Protein AF-0000000080759944 (afdb_homodimer)

InterPro domains:
  IPR021851 Protein of unknown function DUF3455 [PF11937] (35-87)
  IPR021851 Protein of unknown function DUF3455 [PF11937] (88-176)

pLDDT: mean 82.94, std 20.01, range [34.22, 98.88]

Solvent-accessible surface area (backbone atoms only — not comparable to full-atom values): 19580 Å² total; per-residue (Å²): 134,84,78,78,77,78,73,79,78,76,78,78,76,78,73,79,77,74,73,74,73,71,73,70,75,72,80,72,53,78,70,58,60,74,67,86,66,50,44,80,71,46,65,27,45,29,48,33,40,29,31,30,33,18,41,59,39,78,54,45,91,95,47,66,31,53,41,38,74,37,81,54,36,38,39,33,41,31,46,48,100,86,49,44,34,37,39,38,31,50,63,44,34,39,42,35,77,79,66,16,32,30,36,46,43,79,38,31,38,33,56,84,56,82,70,29,38,56,26,35,26,25,41,44,40,72,65,60,68,92,53,50,87,49,49,72,38,46,35,37,34,42,45,55,74,41,36,33,22,77,75,86,66,80,43,38,90,89,36,54,72,39,73,48,79,20,54,28,34,29,36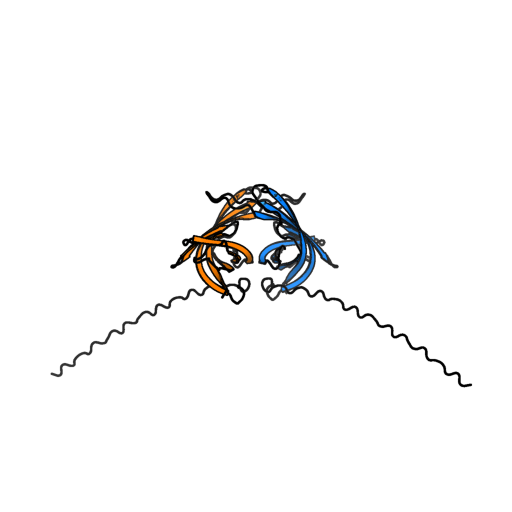,39,39,33,22,21,66,114,136,84,79,76,78,78,74,78,78,77,78,78,76,77,74,79,77,74,75,72,73,70,73,71,73,71,79,72,54,77,71,59,59,74,68,86,65,51,42,80,71,45,68,26,46,29,47,32,39,30,32,30,32,19,41,58,38,77,52,46,92,94,47,65,32,52,38,38,74,37,81,52,35,36,38,34,42,31,46,47,100,85,49,45,34,37,38,37,31,50,61,43,34,39,42,35,76,79,66,15,32,30,36,44,43,78,39,29,38,33,56,84,55,83,70,31,37,57,26,36,26,26,40,44,41,74,64,58,67,92,54,50,88,50,47,69,37,46,34,37,35,42,44,55,74,41,38,33,23,77,76,86,66,81,43,38,91,89,35,55,75,39,72,48,77,21,54,30,34,31,36,39,38,33,23,22,66,114

Nearest PDB structures (foldseek):
  3g7g-assembly2_H  TM=4.311E-01  e=1.857E-02  Clostridium acetobutylicum ATCC 824
  3g7g-assembly2_C  TM=4.170E-01  e=2.818E-02  Clostridium acetobutylicum ATCC 824
  3g7g-assembly1_B  TM=3.824E-01  e=3.472E-02  Clostridium acetobutylicum ATCC 824
  3g7g-assembly2_F  TM=3.959E-01  e=1.152E-01  Clostridium acetobutylicum ATCC 824
  3g7g-assembly1_A  TM=4.178E-01  e=1.660E-01  Clostridium acetobutylicum ATCC 824

Foldseek 3Di:
DPPPPPDPDPPPPPDPPPPPPPPPPPDDPPQQDDDPQKDFLDKFKKKKKWKWAFAFDPQDVPRGGFTDIDTDKMKMWTDDPPWIWIFIDVVTKIATPVGFIWTWDWDDWDDPDPQAGTKTKIAIDGPDDPDDSQPQWGIKIKAWDDKRGDDPDDRGPVRHGPMDMMMTMTMMTTMHGD/DPPPPPDPDPPPPPDPPPPPPPPPPPDDPPQQDDDPQKDFLDKFKKKKKWKWAFAWDPQDVPRGGFTDIDTDKMKMWTDDPPWIWIFIDDVTKIATPVGFIWTWAWDDWDDPDPQAGTKTKIAIDGPDDPDDSQPQWGIKIKAWDDKRGDDPDDRGPVRHGPMDMMMTMTMMTTMHGD

Radius of gyration: 28.8 Å; Cα contacts (8 Å, |Δi|>4): 833; chains: 2; bounding box: 92×108×96 Å

Secondary structure (DSSP, 8-state):
-----------------------------GGGPPPTTEEEEEEEEEEEEEEEEEE----BTTB-PPPEEEEEEEEEEEE-SS-EEEEEETTEEEEETTS-EEEEEEEEEE--STTBPPEEEEEEEE---S-STTTT--EEEEEEEEEBPPPSS---TTTTT-EEEEEEEEEEEEEEE-/-----------------------------GGGPPPTTEEEEEEEEEEEEEEEEEE----BTTB-PPPEEEEEEEEEEEE-SS-EEEEEETTEEEEETTS-EEEEEEEEEE--STTBPPEEEEEEEE---S-STTTT--EEEEEEEEEBPPPSS---TTTTT-EEEEEEEEEEEEEEE-

Organism: Bordetella avium (strain 197N) (NCBI:txid360910)

Structure (mmCIF, N/CA/C/O backbone):
data_AF-0000000080759944-model_v1
#
loop_
_entity.id
_entity.type
_entity.pdbx_description
1 polymer 'Exported protein'
#
loop_
_atom_site.group_PDB
_atom_site.id
_atom_site.type_symbol
_atom_site.label_atom_id
_atom_site.label_alt_id
_atom_site.label_comp_id
_atom_site.label_asym_id
_atom_site.label_entity_id
_atom_site.label_seq_id
_atom_site.pdbx_PDB_ins_code
_atom_site.Cartn_x
_atom_site.Cartn_y
_atom_site.Cartn_z
_atom_site.occupancy
_atom_site.B_iso_or_equiv
_atom_site.auth_seq_id
_atom_site.auth_comp_id
_atom_site.auth_asym_id
_atom_site.auth_atom_id
_atom_site.pdbx_PDB_model_num
ATOM 1 N N . MET A 1 1 ? -42.75 34.094 72.125 1 34.56 1 MET A N 1
ATOM 2 C CA . MET A 1 1 ? -43.062 34.031 70.688 1 34.56 1 MET A CA 1
ATOM 3 C C . MET A 1 1 ? -41.812 33.75 69.875 1 34.56 1 MET A C 1
ATOM 5 O O . MET A 1 1 ? -41 34.625 69.688 1 34.56 1 MET A O 1
ATOM 9 N N . LYS A 1 2 ? -41.219 32.5 70.125 1 40.12 2 LYS A N 1
ATOM 10 C CA . LYS A 1 2 ? -39.938 31.953 69.688 1 40.12 2 LYS A CA 1
ATOM 11 C C . LYS A 1 2 ? -39.938 31.781 68.188 1 40.12 2 LYS A C 1
ATOM 13 O O . LYS A 1 2 ? -40.781 31.078 67.625 1 40.12 2 LYS A O 1
ATOM 18 N N . GLN A 1 3 ? -39.656 32.906 67.375 1 37.59 3 GLN A N 1
ATOM 19 C CA . GLN A 1 3 ? -39.625 32.906 65.938 1 37.59 3 GLN A CA 1
ATOM 20 C C . GLN A 1 3 ? -38.594 31.906 65.438 1 37.59 3 GLN A C 1
ATOM 22 O O . GLN A 1 3 ? -37.438 31.891 65.875 1 37.59 3 GLN A O 1
ATOM 27 N N . TYR A 1 4 ? -39.062 30.672 65.125 1 42.5 4 TYR A N 1
ATOM 28 C CA . TYR A 1 4 ? -38.312 29.578 64.5 1 42.5 4 TYR A CA 1
ATOM 29 C C . TYR A 1 4 ? -37.75 30.016 63.156 1 42.5 4 TYR A C 1
ATOM 31 O O . TYR A 1 4 ? -38.469 30.453 62.25 1 42.5 4 TYR A O 1
ATOM 39 N N . SER A 1 5 ? -36.531 30.609 63.125 1 44.41 5 SER A N 1
ATOM 40 C CA . SER A 1 5 ? -35.781 31.031 61.938 1 44.41 5 SER A CA 1
ATOM 41 C C . SER A 1 5 ? -35.625 29.891 60.969 1 44.41 5 SER A C 1
ATOM 43 O O . SER A 1 5 ? -35.188 28.797 61.344 1 44.41 5 SER A O 1
ATOM 45 N N . ARG A 1 6 ? -36.531 29.781 59.938 1 43.75 6 ARG A N 1
ATOM 46 C CA . ARG A 1 6 ? -36.438 28.828 58.844 1 43.75 6 ARG A CA 1
ATOM 47 C C . ARG A 1 6 ? -35.094 28.922 58.125 1 43.75 6 ARG A C 1
ATOM 49 O O . ARG A 1 6 ? -34.719 30 57.688 1 43.75 6 ARG A O 1
ATOM 56 N N . ARG A 1 7 ? -34.188 28.062 58.469 1 47.47 7 ARG A N 1
ATOM 57 C CA . ARG A 1 7 ? -32.906 27.938 57.781 1 47.47 7 ARG A CA 1
ATOM 58 C C . ARG A 1 7 ? -33.094 27.656 56.312 1 47.47 7 ARG A C 1
ATOM 60 O O . ARG A 1 7 ? -33.844 26.75 55.938 1 47.47 7 ARG A O 1
ATOM 67 N N . PRO A 1 8 ? -32.812 28.688 55.375 1 47.16 8 PRO A N 1
ATOM 68 C CA . PRO A 1 8 ? -32.969 28.438 53.938 1 47.16 8 PRO A CA 1
ATOM 69 C C . PRO A 1 8 ? -32.188 27.219 53.469 1 47.16 8 PRO A C 1
ATOM 71 O O . PRO A 1 8 ? -31.156 26.859 54.062 1 47.16 8 PRO A O 1
ATOM 74 N N . LEU A 1 9 ? -32.906 26.203 53.031 1 45.66 9 LEU A N 1
ATOM 75 C CA . LEU A 1 9 ? -32.375 25 52.406 1 45.66 9 LEU A CA 1
ATOM 76 C C . LEU A 1 9 ? -31.469 25.375 51.219 1 45.66 9 LEU A C 1
ATOM 78 O O . LEU A 1 9 ? -31.844 26.156 50.375 1 45.66 9 LEU A O 1
ATOM 82 N N . GLY A 1 10 ? -30.141 25.391 51.5 1 43 10 GLY A N 1
ATOM 83 C CA . GLY A 1 10 ? -29.094 25.578 50.5 1 43 10 GLY A CA 1
ATOM 84 C C . GLY A 1 10 ? -29.25 24.688 49.281 1 43 10 GLY A C 1
ATOM 85 O O . GLY A 1 10 ? -29.547 23.5 49.406 1 43 10 GLY A O 1
ATOM 86 N N . HIS A 1 11 ? -29.75 25.297 48.156 1 48.78 11 HIS A N 1
ATOM 87 C CA . HIS A 1 11 ? -29.812 24.641 46.844 1 48.78 11 HIS A CA 1
ATOM 88 C C . HIS A 1 11 ? -28.469 24.047 46.469 1 48.78 11 HIS A C 1
ATOM 90 O O . HIS A 1 11 ? -27.438 24.734 46.5 1 48.78 11 HIS A O 1
ATOM 96 N N . LEU A 1 12 ? -28.375 22.766 46.75 1 46.28 12 LEU A N 1
ATOM 97 C CA . LEU A 1 12 ? -27.234 22 46.219 1 46.28 12 LEU A CA 1
ATOM 98 C C . LEU A 1 12 ? -27.109 22.125 44.719 1 46.28 12 LEU A C 1
ATOM 100 O O . LEU A 1 12 ? -28.031 21.75 43.969 1 46.28 12 LEU A O 1
ATOM 104 N N . LEU A 1 13 ? -26.375 23.188 44.312 1 47.34 13 LEU A N 1
ATOM 105 C CA . LEU A 1 13 ? -26.031 23.281 42.906 1 47.34 13 LEU A CA 1
ATOM 106 C C . LEU A 1 13 ? -25.312 22.016 42.438 1 47.34 13 LEU A C 1
ATOM 108 O O . LEU A 1 13 ? -24.266 21.672 42.969 1 47.34 13 LEU A O 1
ATOM 112 N N . ALA A 1 14 ? -26.047 21.062 41.812 1 48.97 14 ALA A N 1
ATOM 113 C CA . ALA A 1 14 ? -25.469 19.906 41.156 1 48.97 14 ALA A CA 1
ATOM 114 C C . ALA A 1 14 ? -24.531 20.344 40.031 1 48.97 14 ALA A C 1
ATOM 116 O O . ALA A 1 14 ? -24.938 21.031 39.094 1 48.97 14 ALA A O 1
ATOM 117 N N . LEU A 1 15 ? -23.25 20.5 40.344 1 48.16 15 LEU A N 1
ATOM 118 C CA . LEU A 1 15 ? -22.25 20.734 39.312 1 48.16 15 LEU A CA 1
ATOM 119 C C . LEU A 1 15 ? -22.297 19.609 38.281 1 48.16 15 LEU A C 1
ATOM 121 O O . LEU A 1 15 ? -22.188 18.438 38.625 1 48.16 15 LEU A O 1
ATOM 125 N N . PRO A 1 16 ? -22.844 19.906 37.062 1 48.91 16 PRO A N 1
ATOM 126 C CA . PRO A 1 16 ? -22.734 18.859 36.031 1 48.91 16 PRO A CA 1
ATOM 127 C C . PRO A 1 16 ? -21.297 18.438 35.781 1 48.91 16 PRO A C 1
ATOM 129 O O . PRO A 1 16 ? -20.438 19.281 35.531 1 48.91 16 PRO A O 1
ATOM 132 N N . LEU A 1 17 ? -20.844 17.312 36.344 1 45.31 17 LEU A N 1
ATOM 133 C CA . LEU A 1 17 ? -19.594 16.719 35.906 1 45.31 17 LEU A CA 1
ATOM 134 C C . LEU A 1 17 ? -19.594 16.516 34.375 1 45.31 17 LEU A C 1
ATOM 136 O O . LEU A 1 17 ? -20.375 15.711 33.875 1 45.31 17 LEU A O 1
ATOM 140 N N . ILE A 1 18 ? -19.266 17.484 33.625 1 38.06 18 ILE A N 1
ATOM 141 C CA . ILE A 1 18 ? -18.984 17.219 32.219 1 38.06 18 ILE A CA 1
ATOM 142 C C . ILE A 1 18 ? -17.891 16.172 32.094 1 38.06 18 ILE A C 1
ATOM 144 O O . ILE A 1 18 ? -16.734 16.406 32.5 1 38.06 18 ILE A O 1
ATOM 148 N N . ALA A 1 19 ? -18.234 14.945 32.062 1 37.44 19 ALA A N 1
ATOM 149 C CA . ALA A 1 19 ? -17.281 13.922 31.609 1 37.44 19 ALA A CA 1
ATOM 150 C C . ALA A 1 19 ? -16.625 14.32 30.297 1 37.44 19 ALA A C 1
ATOM 152 O O . ALA A 1 19 ? -17.297 14.508 29.281 1 37.44 19 ALA A O 1
ATOM 153 N N . ALA A 1 20 ? -15.445 14.93 30.344 1 35.56 20 ALA A N 1
ATOM 154 C CA . ALA A 1 20 ? -14.625 15.062 29.156 1 35.56 2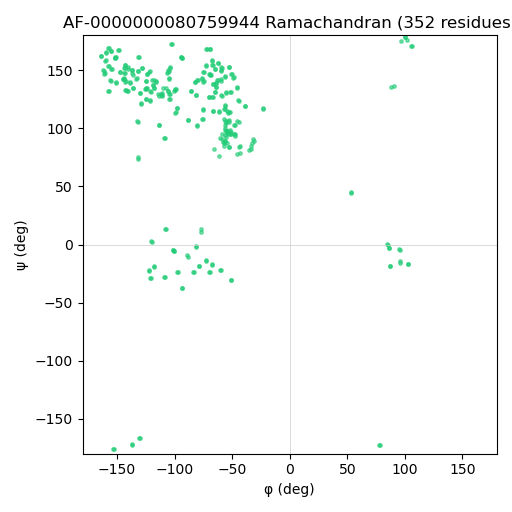0 ALA A CA 1
ATOM 155 C C . ALA A 1 20 ? -14.508 13.734 28.406 1 35.56 20 ALA A C 1
ATOM 157 O O . ALA A 1 20 ? -14.102 12.727 28.984 1 35.56 20 ALA A O 1
ATOM 158 N N . ALA A 1 21 ? -15.281 13.5 27.469 1 35.53 21 ALA A N 1
ATOM 159 C CA . ALA A 1 21 ? -15.062 12.391 26.547 1 35.53 21 ALA A CA 1
ATOM 160 C C . ALA A 1 21 ? -13.602 12.336 26.094 1 35.53 21 ALA A C 1
ATOM 162 O O . ALA A 1 21 ? -13.133 13.234 25.391 1 35.53 21 ALA A O 1
ATOM 163 N N . PHE A 1 22 ? -12.711 11.844 26.906 1 34.22 22 PHE A N 1
ATOM 164 C CA . PHE A 1 22 ? -11.438 11.477 26.297 1 34.22 22 PHE A CA 1
ATOM 165 C C . PHE A 1 22 ? -11.656 10.742 24.969 1 34.22 22 PHE A C 1
ATOM 167 O O . PHE A 1 22 ? -12.391 9.75 24.922 1 34.22 22 PHE A O 1
ATOM 174 N N . SER A 1 23 ? -11.82 11.438 23.891 1 36.84 23 SER A N 1
ATOM 175 C CA . SER A 1 23 ? -11.727 10.734 22.609 1 36.84 23 SER A CA 1
ATOM 176 C C . SER A 1 23 ? -10.688 9.625 22.656 1 36.84 23 SER A C 1
ATOM 178 O O . SER A 1 23 ? -9.508 9.875 22.922 1 36.84 23 SER A O 1
ATOM 180 N N . ALA A 1 24 ? -10.977 8.531 23.141 1 36.28 24 ALA A N 1
ATOM 181 C CA . ALA A 1 24 ? -10.133 7.348 23.047 1 36.28 24 ALA A CA 1
ATOM 182 C C . ALA A 1 24 ? -9.344 7.344 21.734 1 36.28 24 ALA A C 1
ATOM 184 O O . ALA A 1 24 ? -9.922 7.445 20.656 1 36.28 24 ALA A O 1
ATOM 185 N N . SER A 1 25 ? -8.133 7.887 21.641 1 44.09 25 SER A N 1
ATOM 186 C CA . SER A 1 25 ? -7.262 7.699 20.484 1 44.09 25 SER A CA 1
ATOM 187 C C . SER A 1 25 ? -7.434 6.309 19.875 1 44.09 25 SER A C 1
ATOM 189 O O . SER A 1 25 ? -7.383 5.305 20.594 1 44.09 25 SER A O 1
ATOM 191 N N . ALA A 1 26 ? -8.297 6.035 19.078 1 48.16 26 ALA A N 1
ATOM 192 C CA . ALA A 1 26 ? -8.5 4.754 18.391 1 48.16 26 ALA A CA 1
ATOM 193 C C . ALA A 1 26 ? -7.207 3.951 18.344 1 48.16 26 ALA A C 1
ATOM 195 O O . ALA A 1 26 ? -6.137 4.504 18.078 1 48.16 26 ALA A O 1
ATOM 196 N N . ALA A 1 27 ? -7.176 2.867 18.922 1 59.16 27 ALA A N 1
ATOM 197 C CA . ALA A 1 27 ? -6.074 1.918 19.031 1 59.16 27 ALA A CA 1
ATOM 198 C C . ALA A 1 27 ? -5.398 1.702 17.688 1 59.16 27 ALA A C 1
ATOM 200 O O . ALA A 1 27 ? -6.059 1.361 16.703 1 59.16 27 ALA A O 1
ATOM 201 N N . VAL A 1 28 ? -4.215 2.281 17.562 1 70.62 28 VAL A N 1
ATOM 202 C CA . VAL A 1 28 ? -3.383 2.07 16.375 1 70.62 28 VAL A CA 1
ATOM 203 C C . VAL A 1 28 ? -3.141 0.576 16.172 1 70.62 28 VAL A C 1
ATOM 205 O O . VAL A 1 28 ? -2.668 -0.111 17.094 1 70.62 28 VAL A O 1
ATOM 208 N N . PRO A 1 29 ? -3.604 0.067 15.117 1 70.19 29 PRO A N 1
ATOM 209 C CA . PRO A 1 29 ? -3.309 -1.345 14.859 1 70.19 29 PRO A CA 1
ATOM 210 C C . PRO A 1 29 ? -1.826 -1.676 15.031 1 70.19 29 PRO A C 1
ATOM 212 O O . PRO A 1 29 ? -0.967 -0.831 14.758 1 70.19 29 PRO A O 1
ATOM 215 N N . GLU A 1 30 ? -1.601 -2.826 15.516 1 74.88 30 GLU A N 1
ATOM 216 C CA . GLU A 1 30 ? -0.244 -3.271 15.812 1 74.88 30 GLU A CA 1
ATOM 217 C C . GLU A 1 30 ? 0.681 -3.084 14.617 1 74.88 30 GLU A C 1
ATOM 219 O O . GLU A 1 30 ? 1.844 -2.709 14.773 1 74.88 30 GLU A O 1
ATOM 224 N N . ILE A 1 31 ? 0.099 -3.18 13.461 1 71.69 31 ILE A N 1
ATOM 225 C CA . ILE A 1 31 ? 0.872 -3.148 12.227 1 71.69 31 ILE A CA 1
ATOM 226 C C . ILE A 1 31 ? 1.371 -1.729 11.969 1 71.69 31 ILE A C 1
ATOM 228 O O . ILE A 1 31 ? 2.326 -1.529 11.211 1 71.69 31 ILE A O 1
ATOM 232 N N . MET A 1 32 ? 0.866 -0.843 12.633 1 79.94 32 MET A N 1
ATOM 233 C CA . MET A 1 32 ? 1.21 0.56 12.43 1 79.94 32 MET A CA 1
ATOM 234 C C . MET A 1 32 ? 2.055 1.089 13.586 1 79.94 32 MET A C 1
ATOM 236 O O . MET A 1 32 ? 2.314 2.291 13.672 1 79.94 32 MET A O 1
ATOM 240 N N . HIS A 1 33 ? 2.51 0.21 14.336 1 85.62 33 HIS A N 1
ATOM 241 C CA . HIS A 1 33 ? 3.254 0.688 15.5 1 85.62 33 HIS A CA 1
ATOM 242 C C . HIS A 1 33 ? 4.637 1.191 15.102 1 85.62 33 HIS A C 1
ATOM 244 O O . HIS A 1 33 ? 5.297 0.596 14.242 1 85.62 33 HIS A O 1
ATOM 250 N N . VAL A 1 34 ? 5.004 2.207 15.688 1 91.62 34 VAL A N 1
ATOM 251 C CA . VAL A 1 34 ? 6.34 2.783 15.57 1 91.62 34 VAL A CA 1
ATOM 252 C C . VAL A 1 34 ? 7.305 2.049 16.5 1 91.62 34 VAL A C 1
ATOM 254 O O . VAL A 1 34 ? 6.938 1.674 17.609 1 91.62 34 VAL A O 1
ATOM 257 N N . PRO A 1 35 ? 8.547 1.77 16.078 1 89.88 35 PRO A N 1
ATOM 258 C CA . PRO A 1 35 ? 9.516 1.089 16.938 1 89.88 35 PRO A CA 1
ATOM 259 C C . PRO A 1 35 ? 9.68 1.77 18.297 1 89.88 35 PRO A C 1
ATOM 261 O O . PRO A 1 35 ? 9.547 2.992 18.406 1 89.88 35 PRO A O 1
ATOM 264 N N . ALA A 1 36 ? 10.039 0.944 19.219 1 92.12 36 ALA A N 1
ATOM 265 C CA . ALA A 1 36 ? 10.305 1.464 20.562 1 92.12 36 ALA A CA 1
ATOM 266 C C . ALA A 1 36 ? 11.422 2.506 20.531 1 92.12 36 ALA A C 1
ATOM 268 O O . ALA A 1 36 ? 12.305 2.453 19.672 1 92.12 36 ALA A O 1
ATOM 269 N N . GLY A 1 37 ? 11.438 3.432 21.438 1 95.94 37 GLY A N 1
ATOM 270 C CA . GLY A 1 37 ? 12.438 4.48 21.516 1 95.94 37 GLY A CA 1
ATOM 271 C C . GLY A 1 37 ? 12.008 5.77 20.844 1 95.94 37 GLY A C 1
ATOM 272 O O . GLY A 1 37 ? 12.758 6.746 20.812 1 95.94 37 GLY A O 1
ATOM 273 N N . ASN A 1 38 ? 10.891 5.699 20.25 1 97.06 38 ASN A N 1
ATOM 274 C CA . ASN A 1 38 ? 10.281 6.902 19.703 1 97.06 38 ASN A CA 1
ATOM 275 C C . ASN A 1 38 ? 9.133 7.398 20.562 1 97.06 38 ASN A C 1
ATOM 277 O O . ASN A 1 38 ? 8.516 6.617 21.297 1 97.06 38 ASN A O 1
ATOM 281 N N . TYR A 1 39 ? 8.914 8.719 20.484 1 96.75 39 TYR A N 1
ATOM 282 C CA . TYR A 1 39 ? 7.77 9.312 21.172 1 96.75 39 TYR A CA 1
ATOM 283 C C . TYR A 1 39 ? 6.984 10.227 20.25 1 96.75 39 TYR A C 1
ATOM 285 O O . TYR A 1 39 ? 7.508 10.68 19.219 1 96.75 39 TYR A O 1
ATOM 293 N N . VAL A 1 40 ? 5.742 10.523 20.609 1 96.94 40 VAL A N 1
ATOM 294 C CA . VAL A 1 40 ? 4.918 11.438 19.812 1 96.94 40 VAL A CA 1
ATOM 295 C C . VAL A 1 40 ? 5.371 12.875 20.031 1 96.94 40 VAL A C 1
ATOM 297 O O . VAL A 1 40 ? 5.223 13.414 21.125 1 96.94 40 VAL A O 1
ATOM 300 N N . SER A 1 41 ? 5.836 13.5 19.016 1 96.5 41 SER A N 1
ATOM 301 C CA . SER A 1 41 ? 6.297 14.875 19.156 1 96.5 41 SER A CA 1
ATOM 302 C C . SER A 1 41 ? 5.223 15.867 18.719 1 96.5 41 SER A C 1
ATOM 304 O O . SER A 1 41 ? 5.238 17.031 19.125 1 96.5 41 SER A O 1
ATOM 306 N N . TRP A 1 42 ? 4.312 15.414 17.875 1 97.06 42 TRP A N 1
ATOM 307 C CA . TRP A 1 42 ? 3.176 16.234 17.453 1 97.06 42 TRP A CA 1
ATOM 308 C C . TRP A 1 42 ? 2.062 15.367 16.875 1 97.06 42 TRP A C 1
ATOM 310 O O . TRP A 1 42 ? 2.332 14.344 16.25 1 97.06 42 TRP A O 1
ATOM 320 N N . ARG A 1 43 ? 0.893 15.727 17.047 1 97.94 43 ARG A N 1
ATOM 321 C CA . ARG A 1 43 ? -0.256 15.086 16.422 1 97.94 43 ARG A CA 1
ATOM 322 C C . ARG A 1 43 ? -1.32 16.125 16.047 1 97.94 43 ARG A C 1
ATOM 324 O O . ARG A 1 43 ? -1.523 17.094 16.781 1 97.94 43 ARG A O 1
ATOM 331 N N . ALA A 1 44 ? -2.027 15.922 15.023 1 98.5 44 ALA A N 1
ATOM 332 C CA . ALA A 1 44 ? -3.062 16.859 14.602 1 98.5 44 ALA A CA 1
ATOM 333 C C . ALA A 1 44 ? -4.129 16.172 13.758 1 98.5 44 ALA A C 1
ATOM 335 O O . ALA A 1 44 ? -3.812 15.297 12.945 1 98.5 44 ALA A O 1
ATOM 336 N N . PRO A 1 45 ? -5.387 16.562 13.953 1 98.69 45 PRO A N 1
ATOM 337 C CA . PRO A 1 45 ? -6.41 16.172 12.984 1 98.69 45 PRO A CA 1
ATOM 338 C C . PRO A 1 45 ? -6.188 16.797 11.609 1 98.69 45 PRO A C 1
ATOM 340 O O . PRO A 1 45 ? -5.605 17.875 11.508 1 98.69 45 PRO A O 1
ATOM 343 N N . ALA A 1 46 ? -6.637 16.094 10.625 1 98.88 46 ALA A N 1
ATOM 344 C CA . ALA A 1 46 ? -6.453 16.578 9.258 1 98.88 46 ALA A CA 1
ATOM 345 C C . ALA A 1 46 ? -7.727 16.391 8.438 1 98.88 46 ALA A C 1
ATOM 347 O O . ALA A 1 46 ? -8.492 15.453 8.672 1 98.88 46 ALA A O 1
ATOM 348 N N . THR A 1 47 ? -7.957 17.266 7.527 1 98.88 47 THR A N 1
ATOM 349 C CA . THR A 1 47 ? -8.945 17.172 6.457 1 98.88 47 THR A CA 1
ATOM 350 C C . THR A 1 47 ? -8.273 17.281 5.094 1 98.88 47 THR A C 1
ATOM 352 O O . THR A 1 47 ? -7.41 18.125 4.883 1 98.88 47 THR A O 1
ATOM 355 N N . GLY A 1 48 ? -8.656 16.328 4.223 1 98.75 48 GLY A N 1
ATOM 356 C CA . GLY A 1 48 ? -7.973 16.312 2.939 1 98.75 48 GLY A CA 1
ATOM 357 C C . GLY A 1 48 ? -8.805 15.719 1.821 1 98.75 48 GLY A C 1
ATOM 358 O O . GLY A 1 48 ? -10 15.453 2.004 1 98.75 48 GLY A O 1
ATOM 359 N N . VAL A 1 49 ? -8.133 15.641 0.67 1 98.12 49 VAL A N 1
ATOM 360 C CA . VAL A 1 49 ? -8.758 15.086 -0.53 1 98.12 49 VAL A CA 1
ATOM 361 C C . VAL A 1 49 ? -7.777 14.156 -1.238 1 98.12 49 VAL A C 1
ATOM 363 O O . VAL A 1 49 ? -6.594 14.484 -1.388 1 98.12 49 VAL A O 1
ATOM 366 N N . ILE A 1 50 ? -8.352 12.977 -1.628 1 97.06 50 ILE A N 1
ATOM 367 C CA . ILE A 1 50 ? -7.645 12.062 -2.52 1 97.06 50 ILE A CA 1
ATOM 368 C C . ILE A 1 50 ? -8.164 12.227 -3.945 1 97.06 50 ILE A C 1
ATOM 370 O O . ILE A 1 50 ? -9.375 12.25 -4.172 1 97.06 50 ILE A O 1
ATOM 374 N N . THR A 1 51 ? -7.254 12.336 -4.859 1 94.56 51 THR A N 1
ATOM 375 C CA . THR A 1 51 ? -7.633 12.367 -6.266 1 94.56 51 THR A CA 1
ATOM 376 C C . THR A 1 51 ? -7.328 11.031 -6.934 1 94.56 51 THR A C 1
ATOM 378 O O . THR A 1 51 ? -6.18 10.57 -6.926 1 94.56 51 THR A O 1
ATOM 381 N N . TYR A 1 52 ? -8.367 10.5 -7.523 1 93.75 52 TYR A N 1
ATOM 382 C CA . TYR A 1 52 ? -8.266 9.258 -8.281 1 93.75 52 TYR A CA 1
ATOM 383 C C . TYR A 1 52 ? -8.344 9.523 -9.781 1 93.75 52 TYR A C 1
ATOM 385 O O . TYR A 1 52 ? -9.031 10.445 -10.219 1 93.75 52 TYR A O 1
ATOM 393 N N . GLU A 1 53 ? -7.652 8.703 -10.492 1 90.56 53 GLU A N 1
ATOM 394 C CA . GLU A 1 53 ? -7.828 8.609 -11.938 1 90.56 53 GLU A CA 1
ATOM 395 C C . GLU A 1 53 ? -8.164 7.188 -12.375 1 90.56 53 GLU A C 1
ATOM 397 O O . GLU A 1 53 ? -7.578 6.227 -11.867 1 90.56 53 GLU A O 1
ATOM 402 N N . CYS A 1 54 ? -9.203 7.062 -13.289 1 92.75 54 CYS A N 1
ATOM 403 C CA . CYS A 1 54 ? -9.453 5.77 -13.922 1 92.75 54 CYS A CA 1
ATOM 404 C C . CYS A 1 54 ? -8.414 5.477 -14.992 1 92.75 54 CYS A C 1
ATOM 406 O O . CYS A 1 54 ? -8.438 6.078 -16.062 1 92.75 54 CYS A O 1
ATOM 408 N N . LEU A 1 55 ? -7.508 4.523 -14.711 1 84 55 LEU A N 1
ATOM 409 C CA . LEU A 1 55 ? -6.406 4.215 -15.625 1 84 55 LEU A CA 1
ATOM 410 C C . LEU A 1 55 ? -6.492 2.771 -16.109 1 84 55 LEU A C 1
ATOM 412 O O . LEU A 1 55 ? -6.859 1.876 -15.336 1 84 55 LEU A O 1
ATOM 416 N N . ARG A 1 56 ? -6.258 2.652 -17.359 1 78.19 56 ARG A N 1
ATOM 417 C CA . ARG A 1 56 ? -6.113 1.316 -17.922 1 78.19 56 ARG A CA 1
ATOM 418 C C . ARG A 1 56 ? -4.645 0.948 -18.094 1 78.19 56 ARG A C 1
ATOM 420 O O . ARG A 1 56 ? -3.895 1.652 -18.766 1 78.19 56 ARG A O 1
ATOM 427 N N . PRO A 1 57 ? -4.188 -0.04 -17.312 1 66.75 57 PRO A N 1
ATOM 428 C CA . PRO A 1 57 ? -2.816 -0.482 -17.578 1 66.75 57 PRO A CA 1
ATOM 429 C C . PRO A 1 57 ? -2.639 -1.01 -19 1 66.75 57 PRO A C 1
ATOM 431 O O . PRO A 1 57 ? -3.615 -1.415 -19.641 1 66.75 57 PRO A O 1
ATOM 434 N N . GLU A 1 58 ? -1.477 -0.728 -19.625 1 59.59 58 GLU A N 1
ATOM 435 C CA . GLU A 1 58 ? -1.2 -1.211 -20.984 1 59.59 58 GLU A CA 1
ATOM 436 C C . GLU A 1 58 ? -1.5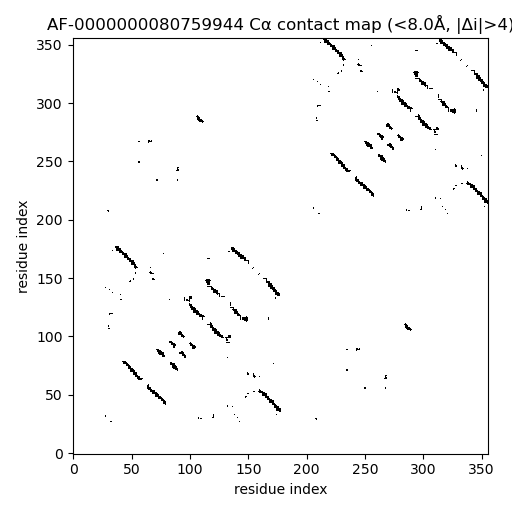9 -2.678 -21.125 1 59.59 58 GLU A C 1
ATOM 438 O O . GLU A 1 58 ? -1.321 -3.492 -20.25 1 59.59 58 GLU A O 1
ATOM 443 N N . PRO A 1 59 ? -2.422 -2.893 -22.078 1 51.72 59 PRO A N 1
ATOM 444 C CA . PRO A 1 59 ? -2.916 -4.25 -22.328 1 51.72 59 PRO A CA 1
ATOM 445 C C . PRO A 1 59 ? -1.789 -5.266 -22.484 1 51.72 59 PRO A C 1
ATOM 447 O O . PRO A 1 59 ? -0.726 -4.938 -23.016 1 51.72 59 PRO A O 1
ATOM 450 N N . LEU A 1 60 ? -1.491 -6.148 -21.609 1 48.75 60 LEU A N 1
ATOM 451 C CA . LEU A 1 60 ? -0.722 -7.309 -22.047 1 48.75 60 LEU A CA 1
ATOM 452 C C . LEU A 1 60 ? -1.294 -7.891 -23.344 1 48.75 60 LEU A C 1
ATOM 454 O O . LEU A 1 60 ? -2.488 -7.746 -23.609 1 48.75 60 LEU A O 1
ATOM 458 N N . PRO A 1 61 ? -0.383 -8.18 -24.203 1 48.34 61 PRO A N 1
ATOM 459 C CA . PRO A 1 61 ? -0.955 -8.93 -25.312 1 48.34 61 PRO A CA 1
ATOM 460 C C . PRO A 1 61 ? -2.02 -9.938 -24.875 1 48.34 61 PRO A C 1
ATOM 462 O O . PRO A 1 61 ? -1.763 -10.766 -24 1 48.34 61 PRO A O 1
ATOM 465 N N . GLY A 1 62 ? -3.275 -9.773 -25.375 1 47.78 62 GLY A N 1
ATOM 466 C CA . GLY A 1 62 ? -4.367 -10.727 -25.219 1 47.78 62 GLY A CA 1
ATOM 467 C C . GLY A 1 62 ? -5.16 -10.523 -23.953 1 47.78 62 GLY A C 1
ATOM 468 O O . GLY A 1 62 ? -6.16 -11.203 -23.719 1 47.78 62 GLY A O 1
ATOM 469 N N . ALA A 1 63 ? -4.711 -9.875 -23 1 52.81 63 ALA A N 1
ATOM 470 C CA . ALA A 1 63 ? -5.465 -9.68 -21.766 1 52.81 63 ALA A CA 1
ATOM 471 C C . ALA A 1 63 ? -5.457 -8.211 -21.344 1 52.81 63 ALA A C 1
ATOM 473 O O . ALA A 1 63 ? -4.551 -7.766 -20.641 1 52.81 63 ALA A O 1
ATOM 474 N N . PRO A 1 64 ? -6.301 -7.402 -22.109 1 56.81 64 PRO A N 1
ATOM 475 C CA . PRO A 1 64 ? -6.293 -6.004 -21.672 1 56.81 64 PRO A CA 1
ATOM 476 C C . PRO A 1 64 ? -6.555 -5.844 -20.188 1 56.81 64 PRO A C 1
ATOM 478 O O . PRO A 1 64 ? -7.422 -6.527 -19.625 1 56.81 64 PRO A O 1
ATOM 481 N N . GLY A 1 65 ? -5.598 -5.387 -19.5 1 63.41 65 GLY A N 1
ATOM 482 C CA . GLY A 1 65 ? -5.836 -5.156 -18.078 1 63.41 65 GLY A CA 1
ATOM 483 C C . GLY A 1 65 ? -7.074 -4.324 -17.812 1 63.41 65 GLY A C 1
ATOM 484 O O . GLY A 1 65 ? -7.457 -3.488 -18.625 1 63.41 65 GLY A O 1
ATOM 485 N N . ALA A 1 66 ? -7.922 -4.758 -16.922 1 75.62 66 ALA A N 1
ATOM 486 C CA . 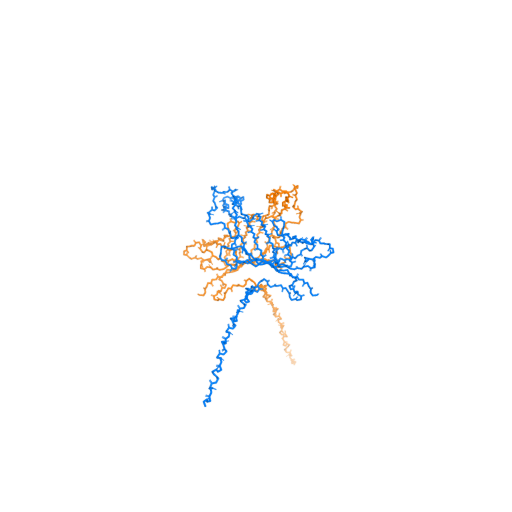ALA A 1 66 ? -9.125 -4.023 -16.531 1 75.62 66 ALA A CA 1
ATOM 487 C C . ALA A 1 66 ? -8.766 -2.648 -15.977 1 75.62 66 ALA A C 1
ATOM 489 O O . ALA A 1 66 ? -7.785 -2.506 -15.242 1 75.62 66 ALA A O 1
ATOM 490 N N . PRO A 1 67 ? -9.438 -1.553 -16.562 1 86.62 67 PRO A N 1
ATOM 491 C CA . PRO A 1 67 ? -9.234 -0.239 -15.945 1 86.62 67 PRO A CA 1
ATOM 492 C C . PRO A 1 67 ? -9.469 -0.254 -14.438 1 86.62 67 PRO A C 1
ATOM 494 O O . PRO A 1 67 ? -10.305 -1.01 -13.938 1 86.62 67 PRO A O 1
ATOM 497 N N . VAL A 1 68 ? -8.688 0.59 -13.75 1 88.12 68 VAL A N 1
ATOM 498 C CA . VAL A 1 68 ? -8.805 0.642 -12.297 1 88.12 68 VAL A CA 1
ATOM 499 C C . VAL A 1 68 ? -8.609 2.078 -11.812 1 88.12 68 VAL A C 1
ATOM 501 O O . VAL A 1 68 ? -7.859 2.846 -12.414 1 88.12 68 VAL A O 1
ATOM 504 N N . TRP A 1 69 ? -9.375 2.439 -10.789 1 91.5 69 TRP A N 1
ATOM 505 C CA . TRP A 1 69 ? -9.148 3.713 -10.117 1 91.5 69 TRP A CA 1
ATOM 506 C C . TRP A 1 69 ? -7.812 3.705 -9.375 1 91.5 69 TRP A C 1
ATOM 508 O O . TRP A 1 69 ? -7.566 2.834 -8.539 1 91.5 69 TRP A O 1
ATOM 518 N N . ARG A 1 70 ? -6.965 4.738 -9.664 1 90.06 70 ARG A N 1
ATOM 519 C CA . ARG A 1 70 ? -5.66 4.867 -9.023 1 90.06 70 ARG A CA 1
ATOM 520 C C . ARG A 1 70 ? -5.512 6.23 -8.359 1 90.06 70 ARG A C 1
ATOM 522 O O . ARG A 1 70 ? -5.957 7.246 -8.898 1 90.06 70 ARG A O 1
ATOM 529 N N . ILE A 1 71 ? -4.906 6.211 -7.211 1 91.75 71 ILE A N 1
ATOM 530 C CA . ILE A 1 71 ? -4.582 7.477 -6.562 1 91.75 71 ILE A CA 1
ATOM 531 C C . ILE A 1 71 ? -3.467 8.18 -7.332 1 91.75 71 ILE A C 1
ATOM 533 O O . ILE A 1 71 ? -2.389 7.617 -7.531 1 91.75 71 ILE A O 1
ATOM 537 N N . ILE A 1 72 ? -3.744 9.375 -7.66 1 88 72 ILE A N 1
ATOM 538 C CA . ILE A 1 72 ? -2.699 10.086 -8.391 1 88 72 ILE A CA 1
ATOM 539 C C . ILE A 1 72 ? -2.246 11.305 -7.582 1 88 72 ILE A C 1
ATOM 541 O O . ILE A 1 72 ? -1.19 11.883 -7.855 1 88 72 ILE A O 1
ATOM 545 N N . LYS A 1 73 ? -3.113 11.703 -6.609 1 90.44 73 LYS A N 1
ATOM 546 C CA . LYS A 1 73 ? -2.785 12.867 -5.789 1 90.44 73 LYS A CA 1
ATOM 547 C C . LYS A 1 73 ? -3.488 12.797 -4.438 1 90.44 73 LYS A C 1
ATOM 549 O O . LYS A 1 73 ? -4.586 12.25 -4.328 1 90.44 73 LYS A O 1
ATOM 554 N N . ALA A 1 74 ? -2.789 13.43 -3.471 1 94.94 74 ALA A N 1
ATOM 555 C CA . ALA A 1 74 ? -3.398 13.617 -2.156 1 94.94 74 ALA A CA 1
ATOM 556 C C . ALA A 1 74 ? -2.98 14.953 -1.546 1 94.94 74 ALA A C 1
ATOM 558 O O . ALA A 1 74 ? -1.836 15.391 -1.707 1 94.94 74 ALA A O 1
ATOM 559 N N . LYS A 1 75 ? -3.904 15.586 -0.872 1 95.44 75 LYS A N 1
ATOM 560 C CA . LYS A 1 75 ? -3.619 16.797 -0.106 1 95.44 75 LYS A CA 1
ATOM 561 C C . LYS A 1 75 ? -4.422 16.828 1.191 1 95.44 75 LYS A C 1
ATOM 563 O O . LYS A 1 75 ? -5.508 16.25 1.27 1 95.44 75 LYS A O 1
ATOM 568 N N . ALA A 1 76 ? -3.838 17.578 2.18 1 98.62 76 ALA A N 1
ATOM 569 C CA . ALA A 1 76 ? -4.551 17.75 3.445 1 98.62 76 ALA A CA 1
ATOM 570 C C . ALA A 1 76 ? -4.023 18.969 4.211 1 98.62 76 ALA A C 1
ATOM 572 O O . ALA A 1 76 ? -2.922 19.438 3.941 1 98.62 76 ALA A O 1
ATOM 573 N N . THR A 1 77 ? -4.855 19.406 5.066 1 98.88 77 THR A N 1
ATOM 574 C CA . THR A 1 77 ? -4.477 20.375 6.078 1 98.88 77 THR A CA 1
ATOM 575 C C . THR A 1 77 ? -4.555 19.766 7.477 1 98.88 77 THR A C 1
ATOM 577 O O . THR A 1 77 ? -5.547 19.125 7.82 1 98.88 77 THR A O 1
ATOM 580 N N . LEU A 1 78 ? -3.512 19.938 8.156 1 98.88 78 LEU A N 1
ATOM 581 C CA . LEU A 1 78 ? -3.416 19.469 9.539 1 98.88 78 LEU A CA 1
ATOM 582 C C . LEU A 1 78 ? -3.408 20.656 10.5 1 98.88 78 LEU A C 1
ATOM 584 O O . LEU A 1 78 ? -2.693 21.641 10.281 1 98.88 78 LEU A O 1
ATOM 588 N N . SER A 1 79 ? -4.203 20.516 11.539 1 98.56 79 SER A N 1
ATOM 589 C CA . SER A 1 79 ? -4.207 21.641 12.484 1 98.56 79 SER A CA 1
ATOM 590 C C . SER A 1 79 ? -4.672 21.188 13.867 1 98.56 79 SER A C 1
ATOM 592 O O . SER A 1 79 ? -5.629 20.422 13.984 1 98.56 79 SER A O 1
ATOM 594 N N . ASN A 1 80 ? -3.85 21.641 14.797 1 97.75 80 ASN A N 1
ATOM 595 C CA . ASN A 1 80 ? -4.324 21.625 16.172 1 97.75 80 ASN A CA 1
ATOM 596 C C . ASN A 1 80 ? -4.105 22.969 16.859 1 97.75 80 ASN A C 1
ATOM 598 O O . ASN A 1 80 ? -3.855 23.969 16.203 1 97.75 80 ASN A O 1
ATOM 602 N N . LYS A 1 81 ? -4.223 23.078 18.219 1 96.31 81 LYS A N 1
ATOM 603 C CA . LYS A 1 81 ? -4.18 24.359 18.938 1 96.31 81 LYS A CA 1
ATOM 604 C C . LYS A 1 81 ? -2.789 24.984 18.859 1 96.31 81 LYS A C 1
ATOM 606 O O . LYS A 1 81 ? -2.646 26.203 18.953 1 96.31 81 LYS A O 1
ATOM 611 N N . THR A 1 82 ? -1.864 24.188 18.516 1 95.75 82 THR A N 1
ATOM 612 C CA . THR A 1 82 ? -0.497 24.672 18.703 1 95.75 82 THR A CA 1
ATOM 613 C C . THR A 1 82 ? 0.146 24.969 17.344 1 95.75 82 THR A C 1
ATOM 615 O O . THR A 1 82 ? 1.04 25.812 17.25 1 95.75 82 THR A O 1
ATOM 618 N N . ALA A 1 83 ? -0.301 24.266 16.344 1 97.31 83 ALA A N 1
ATOM 619 C CA . ALA A 1 83 ? 0.403 24.422 15.062 1 97.31 83 ALA A CA 1
ATOM 620 C C . ALA A 1 83 ? -0.469 23.984 13.898 1 97.31 83 ALA A C 1
ATOM 622 O O . ALA A 1 83 ? -1.532 23.391 14.094 1 97.31 83 ALA A O 1
ATOM 623 N N . GLN A 1 84 ? 0.014 24.391 12.711 1 98.19 84 GLN A N 1
ATOM 624 C CA . GLN A 1 84 ? -0.626 24 11.461 1 98.19 84 GLN A CA 1
ATOM 625 C C . GLN A 1 84 ? 0.401 23.484 10.453 1 98.19 84 GLN A C 1
ATOM 627 O O . GLN A 1 84 ? 1.555 23.922 10.461 1 98.19 84 GLN A O 1
ATOM 632 N N . ALA A 1 85 ? -0.061 22.562 9.625 1 97.69 85 ALA A N 1
ATOM 633 C CA . ALA A 1 85 ? 0.761 22.047 8.531 1 97.69 85 ALA A CA 1
ATOM 634 C C . ALA A 1 85 ? -0.1 21.656 7.336 1 97.69 85 ALA A C 1
ATOM 636 O O . ALA A 1 85 ? -1.328 21.609 7.434 1 97.69 85 ALA A O 1
ATOM 637 N N . THR A 1 86 ? 0.594 21.438 6.211 1 97.25 86 THR A N 1
ATOM 638 C CA . THR A 1 86 ? -0.047 20.891 5.023 1 97.25 86 THR A CA 1
ATOM 639 C C . THR A 1 86 ? 0.639 19.594 4.59 1 97.25 86 THR A C 1
ATOM 641 O O . THR A 1 86 ? 1.819 19.391 4.875 1 97.25 86 THR A O 1
ATOM 644 N N . PHE A 1 87 ? -0.148 18.766 4.039 1 97.5 87 PHE A N 1
ATOM 645 C CA . PHE A 1 87 ? 0.317 17.531 3.424 1 97.5 87 PHE A CA 1
ATOM 646 C C . PHE A 1 87 ? 0.046 17.531 1.925 1 97.5 87 PHE A C 1
ATOM 648 O O . PHE A 1 87 ? -1.014 17.984 1.481 1 97.5 87 PHE A O 1
ATOM 655 N N . SER A 1 88 ? 0.993 17.016 1.121 1 93.19 88 SER A N 1
ATOM 656 C CA . SER A 1 88 ? 0.79 16.75 -0.299 1 93.19 88 SER A CA 1
ATOM 657 C C . SER A 1 88 ? 1.509 15.469 -0.729 1 93.19 88 SER A C 1
ATOM 659 O O . SER A 1 88 ? 2.553 15.117 -0.173 1 93.19 88 SER A O 1
ATOM 661 N N . SER A 1 89 ? 0.994 14.836 -1.714 1 92.25 89 SER A N 1
ATOM 662 C CA . SER A 1 89 ? 1.55 13.633 -2.332 1 92.25 89 SER A CA 1
ATOM 663 C C . SER A 1 89 ? 1.161 13.539 -3.803 1 92.25 89 SER A C 1
ATOM 665 O O . SER A 1 89 ? 0.039 13.883 -4.18 1 92.25 89 SER A O 1
ATOM 667 N N . PRO A 1 90 ? 2.09 13.109 -4.793 1 88.5 90 PRO A N 1
ATOM 668 C CA . PRO A 1 90 ? 3.449 12.617 -4.555 1 88.5 90 PRO A CA 1
ATOM 669 C C . PRO A 1 90 ? 4.504 13.719 -4.676 1 88.5 90 PRO A C 1
ATOM 671 O O . PRO A 1 90 ? 4.309 14.68 -5.418 1 88.5 90 PRO A O 1
ATOM 674 N N . PRO A 1 91 ? 5.844 13.523 -4.074 1 86.06 91 PRO A N 1
ATOM 675 C CA . PRO A 1 91 ? 5.996 12.555 -2.984 1 86.06 91 PRO A CA 1
ATOM 676 C C . PRO A 1 91 ? 5.305 13.008 -1.699 1 86.06 91 PRO A C 1
ATOM 678 O O . PRO A 1 91 ? 4.859 14.148 -1.601 1 86.06 91 PRO A O 1
ATOM 681 N N . GLU A 1 92 ? 5.176 12.172 -0.77 1 93 92 GLU A N 1
ATOM 682 C CA . GLU A 1 92 ? 4.648 12.555 0.536 1 93 92 GLU A CA 1
ATOM 683 C C . GLU A 1 92 ? 5.469 13.688 1.148 1 93 92 GLU A C 1
ATOM 685 O O . GLU A 1 92 ? 6.66 13.531 1.407 1 93 92 GLU A O 1
ATOM 690 N N . THR A 1 93 ? 4.809 14.812 1.407 1 92.12 93 THR A N 1
ATOM 691 C CA . THR A 1 93 ? 5.477 16.016 1.888 1 92.12 93 THR A CA 1
ATOM 692 C C . THR A 1 93 ? 4.621 16.719 2.932 1 92.12 93 THR A C 1
ATOM 694 O O . THR A 1 93 ? 3.416 16.906 2.738 1 92.12 93 THR A O 1
ATOM 697 N N . TRP A 1 94 ? 5.223 17.062 3.986 1 95.06 94 TRP A N 1
ATOM 698 C CA . TRP A 1 94 ? 4.598 17.875 5.02 1 95.06 94 TRP A CA 1
ATOM 699 C C . TRP A 1 94 ? 5.336 19.203 5.191 1 95.06 94 TRP A C 1
ATOM 701 O O . TRP A 1 94 ? 6.57 19.234 5.227 1 95.06 94 TRP A O 1
ATOM 711 N N . GLN A 1 95 ? 4.531 20.25 5.262 1 93.94 95 GLN A N 1
ATOM 712 C CA . GLN A 1 95 ? 5.055 21.594 5.484 1 93.94 95 GLN A CA 1
ATOM 713 C C . GLN A 1 95 ? 4.324 22.281 6.629 1 93.94 95 GLN A C 1
ATOM 715 O O . GLN A 1 95 ? 3.117 22.531 6.547 1 93.94 95 GLN A O 1
ATOM 720 N N . ALA A 1 96 ? 5.117 22.656 7.605 1 94.75 96 ALA A N 1
ATOM 721 C CA . ALA A 1 96 ? 4.512 23.328 8.75 1 94.75 96 ALA A CA 1
ATOM 722 C C . ALA A 1 96 ? 4.57 24.844 8.594 1 94.75 96 ALA A C 1
ATOM 724 O O . ALA A 1 96 ? 5.406 25.375 7.855 1 94.75 96 ALA A O 1
ATOM 725 N N . SER A 1 97 ? 3.727 25.531 9.375 1 94.25 97 SER A N 1
ATOM 726 C CA . SER A 1 97 ? 3.648 26.984 9.312 1 94.25 97 SER A CA 1
ATOM 727 C C . SER A 1 97 ? 4.902 27.625 9.891 1 94.25 97 SER A C 1
ATOM 729 O O . SER A 1 97 ? 5.207 28.781 9.594 1 94.25 97 SER A O 1
ATOM 731 N N . ASP A 1 98 ? 5.598 26.984 10.711 1 93.38 98 ASP A N 1
ATOM 732 C CA . ASP A 1 98 ? 6.812 27.531 11.305 1 93.38 98 ASP A CA 1
ATOM 733 C C . ASP A 1 98 ? 8 27.391 10.359 1 93.38 98 ASP A C 1
ATOM 735 O O . ASP A 1 98 ? 9.133 27.703 10.727 1 93.38 98 ASP A O 1
ATOM 739 N N . GLY A 1 99 ? 7.77 26.797 9.211 1 90.62 99 GLY A N 1
ATOM 740 C CA . GLY A 1 99 ? 8.797 26.688 8.188 1 90.62 99 GLY A CA 1
ATOM 741 C C . GLY A 1 99 ? 9.43 25.312 8.117 1 90.62 99 GLY A C 1
ATOM 742 O O . GLY A 1 99 ? 10.086 24.969 7.133 1 90.62 99 GLY A O 1
ATOM 743 N N . SER A 1 100 ? 9.297 24.484 9.078 1 93.12 100 SER A N 1
ATOM 744 C CA . SER A 1 100 ? 9.844 23.125 9.039 1 93.12 100 SER A CA 1
ATOM 745 C C . SER A 1 100 ? 9.094 22.25 8.039 1 93.12 100 SER A C 1
ATOM 747 O O . SER A 1 100 ? 7.898 22.453 7.809 1 93.12 100 SER A O 1
ATOM 749 N N . ASN A 1 101 ? 9.805 21.359 7.449 1 92.38 101 ASN A N 1
ATOM 750 C CA . ASN A 1 101 ? 9.219 20.469 6.445 1 92.38 101 ASN A CA 1
ATOM 751 C C . ASN A 1 101 ? 9.945 19.141 6.387 1 92.38 101 ASN A C 1
ATOM 753 O O . ASN A 1 101 ? 11.078 19.016 6.859 1 92.38 101 ASN A O 1
ATOM 757 N N . LEU A 1 102 ? 9.297 18.188 5.844 1 94 102 LEU A N 1
ATOM 758 C CA . LEU A 1 102 ? 9.898 16.891 5.605 1 94 102 LEU A CA 1
ATOM 759 C C . LEU A 1 102 ? 9.156 16.141 4.496 1 94 102 LEU A C 1
ATOM 761 O O . LEU A 1 102 ? 8.008 16.469 4.184 1 94 102 LEU A O 1
ATOM 765 N N . THR A 1 103 ? 9.867 15.266 3.826 1 92.06 103 THR A N 1
ATOM 766 C CA . THR A 1 103 ? 9.258 14.25 2.977 1 92.06 103 THR A CA 1
ATOM 767 C C . THR A 1 103 ? 9.266 12.891 3.674 1 92.06 103 THR A C 1
ATOM 769 O O . THR A 1 103 ? 9.719 12.773 4.812 1 92.06 103 THR A O 1
ATOM 772 N N . GLY A 1 104 ? 8.594 11.914 3.057 1 93.31 104 GLY A N 1
ATOM 773 C CA . GLY A 1 104 ? 8.578 10.586 3.662 1 93.31 104 GLY A CA 1
ATOM 774 C C . GLY A 1 104 ? 8.336 9.477 2.656 1 93.31 104 GLY A C 1
ATOM 775 O O . GLY A 1 104 ? 7.938 9.734 1.521 1 93.31 104 GLY A O 1
ATOM 776 N N . MET A 1 105 ? 8.609 8.273 3.164 1 91.12 105 MET A N 1
ATOM 777 C CA . MET A 1 105 ? 8.375 7.059 2.396 1 91.12 105 MET A CA 1
ATOM 778 C C . MET A 1 105 ? 7.473 6.094 3.164 1 91.12 105 MET A C 1
ATOM 780 O O . MET A 1 105 ? 7.773 5.734 4.305 1 91.12 105 MET A O 1
ATOM 784 N N . GLU A 1 106 ? 6.418 5.734 2.482 1 94.19 106 GLU A N 1
ATOM 785 C CA . GLU A 1 106 ? 5.516 4.75 3.074 1 94.19 106 GLU A CA 1
ATOM 786 C C . GLU A 1 106 ? 6.211 3.406 3.266 1 94.19 106 GLU A C 1
ATOM 788 O O . GLU A 1 106 ? 6.859 2.902 2.348 1 94.19 106 GLU A O 1
ATOM 793 N N . ILE A 1 107 ? 5.969 2.793 4.5 1 92.31 107 ILE A N 1
ATOM 794 C CA . ILE A 1 107 ? 6.57 1.479 4.703 1 92.31 107 ILE A CA 1
ATOM 795 C C . ILE A 1 107 ? 5.48 0.46 5.027 1 92.31 107 ILE A C 1
ATOM 797 O O . ILE A 1 107 ? 5.695 -0.748 4.91 1 92.31 107 ILE A O 1
ATOM 801 N N . VAL A 1 108 ? 4.355 0.934 5.512 1 92.62 108 VAL A N 1
ATOM 802 C CA . VAL A 1 108 ? 3.195 0.075 5.723 1 92.62 108 VAL A CA 1
ATOM 803 C C . VAL A 1 108 ? 1.926 0.805 5.289 1 92.62 108 VAL A C 1
ATOM 805 O O . VAL A 1 108 ? 1.755 1.992 5.578 1 92.62 108 VAL A O 1
ATOM 808 N N . ARG A 1 109 ? 1.034 0.134 4.652 1 93.56 109 ARG A N 1
ATOM 809 C CA . ARG A 1 109 ? -0.341 0.59 4.48 1 93.56 109 ARG A CA 1
ATOM 810 C C . ARG A 1 109 ? -1.331 -0.525 4.797 1 93.56 109 ARG A C 1
ATOM 812 O O . ARG A 1 109 ? -1.062 -1.697 4.527 1 93.56 109 ARG A O 1
ATOM 819 N N . ALA A 1 110 ? -2.41 -0.091 5.383 1 92.31 110 ALA A N 1
ATOM 820 C CA . ALA A 1 110 ? -3.393 -1.077 5.824 1 92.31 110 ALA A CA 1
ATOM 821 C C . ALA A 1 110 ? -4.816 -0.57 5.605 1 92.31 110 ALA A C 1
ATOM 823 O O . ALA A 1 110 ? -5.125 0.58 5.926 1 92.31 110 ALA A O 1
ATOM 824 N N . ASN A 1 111 ? -5.566 -1.475 5.039 1 91.44 111 ASN A N 1
ATOM 825 C CA . ASN A 1 111 ? -7 -1.223 4.934 1 91.44 111 ASN A CA 1
ATOM 826 C C . ASN A 1 111 ? -7.727 -1.539 6.238 1 91.44 111 ASN A C 1
ATOM 828 O O . ASN A 1 111 ? -8.008 -2.703 6.531 1 91.44 111 ASN A O 1
ATOM 832 N N . ILE A 1 112 ? -8.07 -0.542 7.008 1 84.81 112 ILE A N 1
ATOM 833 C CA . ILE A 1 112 ? -8.617 -0.741 8.344 1 84.81 112 ILE A CA 1
ATOM 834 C C . ILE A 1 112 ? -10.133 -0.577 8.312 1 84.81 112 ILE A C 1
ATOM 836 O O . ILE A 1 112 ? -10.82 -0.883 9.289 1 84.81 112 ILE A O 1
ATOM 840 N N . GLY A 1 113 ? -10.656 -0.211 7.246 1 86.25 113 GLY A N 1
ATOM 841 C CA . GLY A 1 113 ? -12.094 0.009 7.129 1 86.25 113 GLY A CA 1
ATOM 842 C C . GLY A 1 113 ? -12.57 0.063 5.695 1 86.25 113 GLY A C 1
ATOM 843 O O . GLY A 1 113 ? -11.781 0.279 4.773 1 86.25 113 GLY A O 1
ATOM 844 N N . GLU A 1 114 ? -13.859 -0.112 5.539 1 87.62 114 GLU A N 1
ATOM 845 C CA . GLU A 1 114 ? -14.438 -0.145 4.199 1 87.62 114 GLU A CA 1
ATOM 846 C C . GLU A 1 114 ? -14.531 1.257 3.605 1 87.62 114 GLU A C 1
ATOM 848 O O . GLU A 1 114 ? -14.836 2.219 4.316 1 87.62 114 GLU A O 1
ATOM 853 N N . ASN A 1 115 ? -14.297 1.316 2.332 1 91.12 115 ASN A N 1
ATOM 854 C CA . ASN A 1 115 ? -14.484 2.529 1.543 1 91.12 115 ASN A CA 1
ATOM 855 C C . ASN A 1 115 ? -13.742 3.715 2.148 1 91.12 115 ASN A C 1
ATOM 857 O O . ASN A 1 115 ? -14.289 4.809 2.26 1 91.12 115 ASN A O 1
ATOM 861 N N . ARG A 1 116 ? -12.523 3.48 2.555 1 95.5 116 ARG A N 1
ATOM 862 C CA . ARG A 1 116 ? -11.727 4.527 3.178 1 95.5 116 ARG A CA 1
ATOM 863 C C . ARG A 1 116 ? -10.273 4.453 2.715 1 95.5 116 ARG A C 1
ATOM 865 O O . ARG A 1 116 ? -9.805 3.391 2.301 1 95.5 116 ARG A O 1
ATOM 872 N N . LEU A 1 117 ? -9.68 5.594 2.752 1 97.38 117 LEU A N 1
ATOM 873 C CA . LEU A 1 117 ? -8.242 5.629 2.533 1 97.38 117 LEU A CA 1
ATOM 874 C C . LEU A 1 117 ? -7.516 4.73 3.529 1 97.38 117 LEU A C 1
ATOM 876 O O . LEU A 1 117 ? -7.895 4.66 4.699 1 97.38 117 LEU A O 1
ATOM 880 N N . TYR A 1 118 ? -6.484 4.125 3.07 1 95.62 118 TYR A N 1
ATOM 881 C CA . TYR A 1 118 ? -5.688 3.258 3.93 1 95.62 118 TYR A CA 1
ATOM 882 C C . TYR A 1 118 ? -4.957 4.066 4.996 1 95.62 118 TYR A C 1
ATOM 884 O O . TYR A 1 118 ? -4.496 5.18 4.73 1 95.62 118 TYR A O 1
ATOM 892 N N . ASP A 1 119 ? -4.824 3.436 6.195 1 95.62 119 ASP A N 1
ATOM 893 C CA . ASP A 1 119 ? -3.834 3.934 7.145 1 95.62 119 ASP A CA 1
ATOM 894 C C . ASP A 1 119 ? -2.416 3.713 6.629 1 95.62 119 ASP A C 1
ATOM 896 O O . ASP A 1 119 ? -2.184 2.834 5.793 1 95.62 119 ASP A O 1
ATOM 900 N N . GLN A 1 120 ? -1.514 4.504 7.18 1 96.06 120 GLN A N 1
ATOM 901 C CA . GLN A 1 120 ? -0.143 4.348 6.703 1 96.06 120 GLN A CA 1
ATOM 902 C C . GLN A 1 120 ? 0.861 4.621 7.82 1 96.06 120 GLN A C 1
ATOM 904 O O . GLN A 1 120 ? 0.6 5.43 8.711 1 96.06 120 GLN A O 1
ATOM 909 N N . LEU A 1 121 ? 1.977 3.939 7.75 1 95.5 121 LEU A N 1
ATOM 910 C CA . LEU A 1 121 ? 3.213 4.266 8.453 1 95.5 121 LEU A CA 1
ATOM 911 C C . LEU A 1 121 ? 4.293 4.707 7.477 1 95.5 121 LEU A C 1
ATOM 913 O O . LEU A 1 121 ? 4.547 4.031 6.473 1 95.5 121 LEU A O 1
ATOM 917 N N . VAL A 1 122 ? 4.891 5.859 7.809 1 96.25 122 VAL A N 1
ATOM 918 C CA . VAL A 1 122 ? 5.836 6.512 6.91 1 96.25 122 VAL A CA 1
ATOM 919 C C . VAL A 1 122 ? 7.16 6.75 7.637 1 96.25 122 VAL A C 1
ATOM 921 O O . VAL A 1 122 ? 7.172 7.164 8.797 1 96.25 122 VAL A O 1
ATOM 924 N N . ILE A 1 123 ? 8.242 6.426 7.004 1 94.62 123 ILE A N 1
ATOM 925 C CA . ILE A 1 123 ? 9.539 6.871 7.496 1 94.62 123 ILE A CA 1
ATOM 926 C C . ILE A 1 123 ? 9.844 8.266 6.961 1 94.62 123 ILE A C 1
ATOM 928 O O . ILE A 1 123 ? 9.656 8.539 5.773 1 94.62 123 ILE A O 1
ATOM 932 N N . ALA A 1 124 ? 10.242 9.055 7.852 1 95.56 124 ALA A N 1
ATOM 933 C CA . ALA A 1 124 ? 10.523 10.438 7.484 1 95.56 124 ALA A CA 1
ATOM 934 C C . ALA A 1 124 ? 11.898 10.562 6.836 1 95.56 124 ALA A C 1
ATOM 936 O O . ALA A 1 124 ? 12.812 9.797 7.145 1 95.56 124 ALA A O 1
ATOM 937 N N . ASN A 1 125 ? 11.898 11.398 5.875 1 88.81 125 ASN A N 1
ATOM 938 C CA . ASN A 1 125 ? 13.133 11.945 5.32 1 88.81 125 ASN A CA 1
ATOM 939 C C . ASN A 1 125 ? 13.312 13.422 5.691 1 88.81 125 ASN A C 1
ATOM 941 O O . ASN A 1 125 ? 12.805 14.305 4.996 1 88.81 125 ASN A O 1
ATOM 945 N N . PRO A 1 126 ? 13.984 13.586 6.773 1 74.25 126 PRO A N 1
ATOM 946 C CA . PRO A 1 126 ? 14.023 14.969 7.266 1 74.25 126 PRO A CA 1
ATOM 947 C C . PRO A 1 126 ? 14.68 15.93 6.281 1 74.25 126 PRO A C 1
ATOM 949 O O . PRO A 1 126 ? 15.617 15.547 5.578 1 74.25 126 PRO A O 1
ATOM 952 N N . SER A 1 127 ? 13.906 17 5.656 1 66.56 127 SER A N 1
ATOM 953 C CA . SER A 1 127 ? 14.406 17.953 4.676 1 66.56 127 SER A CA 1
ATOM 954 C C . SER A 1 127 ? 15.242 19.047 5.344 1 66.56 127 SER A C 1
ATOM 956 O O . SER A 1 127 ? 15.711 19.969 4.68 1 66.56 127 SER A O 1
ATOM 958 N N . GLY A 1 128 ? 15.625 19 6.391 1 60.94 128 GLY A N 1
ATOM 959 C CA . GLY A 1 128 ? 16.625 19.969 6.824 1 60.94 128 GLY A CA 1
ATOM 960 C C . GLY A 1 128 ? 16.016 21.156 7.562 1 60.94 128 GLY A C 1
ATOM 961 O O . GLY A 1 128 ? 14.797 21.203 7.77 1 60.94 128 GLY A O 1
ATOM 962 N N . GLY A 1 129 ? 16.859 22.047 8.086 1 61.34 129 GLY A N 1
ATOM 963 C CA . GLY A 1 129 ? 16.75 23.359 8.727 1 61.34 129 GLY A CA 1
ATOM 964 C C . GLY A 1 129 ? 16.609 23.266 10.234 1 61.34 129 GLY A C 1
ATOM 965 O O . GLY A 1 129 ? 16.234 22.234 10.773 1 61.34 129 GLY A O 1
ATOM 966 N N . PRO A 1 130 ? 17.281 24.047 10.734 1 64.69 130 PRO A N 1
ATOM 967 C CA . PRO A 1 130 ? 17.219 24.094 12.203 1 64.69 130 PRO A CA 1
ATOM 968 C C . PRO A 1 130 ? 15.867 24.562 12.727 1 64.69 130 PRO A C 1
ATOM 970 O O . PRO A 1 130 ? 15.281 25.5 12.188 1 64.69 130 PRO A O 1
ATOM 973 N N . GLY A 1 131 ? 15.125 23.703 13.422 1 82.62 131 GLY A N 1
ATOM 974 C CA . GLY A 1 131 ? 14.023 24.094 14.289 1 82.62 131 GLY A CA 1
ATOM 975 C C . GLY A 1 131 ? 12.664 23.797 13.695 1 82.62 131 GLY A C 1
ATOM 976 O O . GLY A 1 131 ? 12.562 23.234 12.602 1 82.62 131 GLY A O 1
ATOM 977 N N . GLY A 1 132 ? 11.648 23.938 14.469 1 92.38 132 GLY A N 1
ATOM 978 C CA . GLY A 1 132 ? 10.242 23.781 14.133 1 92.38 132 GLY A CA 1
ATOM 979 C C . GLY A 1 132 ? 9.664 22.453 14.555 1 92.38 132 GLY A C 1
ATOM 980 O O . GLY A 1 132 ? 10.406 21.547 14.969 1 92.38 132 GLY A O 1
ATOM 981 N N . ILE A 1 133 ? 8.398 22.312 14.289 1 94.5 133 ILE A N 1
ATOM 982 C CA . ILE A 1 133 ? 7.66 21.219 14.906 1 94.5 133 ILE A CA 1
ATOM 983 C C . ILE A 1 133 ? 7.957 19.922 14.164 1 94.5 133 ILE A C 1
ATOM 985 O O . ILE A 1 133 ? 7.723 18.828 14.688 1 94.5 133 ILE A O 1
ATOM 989 N N . LEU A 1 134 ? 8.477 19.969 12.938 1 95.94 134 LEU A N 1
ATOM 990 C CA . LEU A 1 134 ? 8.695 18.734 12.172 1 95.94 134 LEU A CA 1
ATOM 991 C C . LEU A 1 134 ? 10.164 18.328 12.211 1 95.94 134 LEU A C 1
ATOM 993 O O . LEU A 1 134 ? 10.539 17.297 11.656 1 95.94 134 LEU A O 1
ATOM 997 N N . THR A 1 135 ? 10.945 19.203 12.836 1 93.44 135 THR A N 1
ATOM 998 C CA . THR A 1 135 ? 12.367 18.906 12.938 1 93.44 135 THR A CA 1
ATOM 999 C C . THR A 1 135 ? 12.602 17.672 13.797 1 93.44 135 THR A C 1
ATOM 1001 O O . THR A 1 135 ? 12.031 17.547 14.891 1 93.44 135 THR A O 1
ATOM 1004 N N . GLY A 1 136 ? 13.406 16.734 13.32 1 93 136 GLY A N 1
ATOM 1005 C CA . GLY A 1 136 ? 13.797 15.562 14.094 1 93 136 GLY A CA 1
ATOM 1006 C C . GLY A 1 136 ? 12.805 14.422 13.984 1 93 136 GLY A C 1
ATOM 1007 O O . GLY A 1 136 ? 13.023 13.344 14.539 1 93 136 GLY A O 1
ATOM 1008 N N . VAL A 1 137 ? 11.727 14.633 13.297 1 96.25 137 VAL A N 1
ATOM 1009 C CA . VAL A 1 137 ? 10.734 13.578 13.133 1 96.25 137 VAL A CA 1
ATOM 1010 C C . VAL A 1 137 ? 11.344 12.398 12.383 1 96.25 137 VAL A C 1
ATOM 1012 O O . VAL A 1 137 ? 12.078 12.586 11.406 1 96.25 137 VAL A O 1
ATOM 1015 N N . THR A 1 138 ? 10.953 11.164 12.82 1 95.81 138 THR A N 1
ATOM 1016 C CA . THR A 1 138 ? 11.508 9.961 12.203 1 95.81 138 THR A CA 1
ATOM 1017 C C . THR A 1 138 ? 10.398 9.102 11.594 1 95.81 138 THR A C 1
ATOM 1019 O O . THR A 1 138 ? 10.641 8.367 10.633 1 95.81 138 THR A O 1
ATOM 1022 N N . TYR A 1 139 ? 9.18 9.172 12.172 1 96.56 139 TYR A N 1
ATOM 1023 C CA . TYR A 1 139 ? 8.047 8.43 11.641 1 96.56 139 TYR A CA 1
ATOM 1024 C C . TYR A 1 139 ? 6.785 9.289 11.625 1 96.56 139 TYR A C 1
ATOM 1026 O O . TYR A 1 139 ? 6.617 10.164 12.469 1 96.56 139 TYR A O 1
ATOM 1034 N N . ILE A 1 140 ? 5.949 9.031 10.727 1 97.56 140 ILE A N 1
ATOM 1035 C CA . ILE A 1 140 ? 4.621 9.633 10.648 1 97.56 140 ILE A CA 1
ATOM 1036 C C . ILE A 1 140 ? 3.568 8.539 10.477 1 97.56 140 ILE A C 1
ATOM 1038 O O . ILE A 1 140 ? 3.721 7.645 9.641 1 97.56 140 ILE A O 1
ATOM 1042 N N . GLN A 1 141 ? 2.541 8.57 11.266 1 96.94 141 GLN A N 1
ATOM 1043 C CA . GLN A 1 141 ? 1.36 7.738 11.062 1 96.94 141 GLN A CA 1
ATOM 1044 C C . GLN A 1 141 ? 0.199 8.555 10.508 1 96.94 141 GLN A C 1
ATOM 1046 O O . GLN A 1 141 ? -0.085 9.648 10.992 1 96.94 141 GLN A O 1
ATOM 1051 N N . ARG A 1 142 ? -0.404 8.109 9.469 1 97.81 142 ARG A N 1
ATOM 1052 C CA . ARG A 1 142 ? -1.735 8.562 9.078 1 97.81 142 ARG A CA 1
ATOM 1053 C C . ARG A 1 142 ? -2.805 7.578 9.547 1 97.81 142 ARG A C 1
ATOM 1055 O O . ARG A 1 142 ? -2.84 6.43 9.094 1 97.81 142 ARG A O 1
ATOM 1062 N N . LEU A 1 143 ? -3.615 8.023 10.352 1 96.5 143 LEU A N 1
ATOM 1063 C CA . LEU A 1 143 ? -4.723 7.23 10.875 1 96.5 143 LEU A CA 1
ATOM 1064 C C . LEU A 1 143 ? -6.062 7.781 10.406 1 96.5 143 LEU A C 1
ATOM 1066 O O . LEU A 1 143 ? -6.555 8.773 10.938 1 96.5 143 LEU A O 1
ATOM 1070 N N . VAL A 1 144 ? -6.625 7.105 9.43 1 96.94 144 VAL A N 1
ATOM 1071 C CA . VAL A 1 144 ? -7.793 7.621 8.719 1 96.94 144 VAL A CA 1
ATOM 1072 C C . VAL A 1 144 ? -9.055 7.34 9.523 1 96.94 144 VAL A C 1
ATOM 1074 O O . VAL A 1 144 ? -9.281 6.207 9.961 1 96.94 144 VAL A O 1
ATOM 1077 N N . SER A 1 145 ? -9.805 8.367 9.711 1 96.25 145 SER A N 1
ATOM 1078 C CA . SER A 1 145 ? -11.062 8.211 10.43 1 96.25 145 SER A CA 1
ATOM 1079 C C . SER A 1 145 ? -12.219 7.973 9.469 1 96.25 145 SER A C 1
ATOM 1081 O O . SER A 1 145 ? -13.156 7.234 9.789 1 96.25 145 SER A O 1
ATOM 1083 N N . SER A 1 146 ? -12.148 8.656 8.336 1 97.19 146 SER A N 1
ATOM 1084 C CA . SER A 1 146 ? -13.242 8.477 7.379 1 97.19 146 SER A CA 1
ATOM 1085 C C . SER A 1 146 ? -12.836 8.938 5.984 1 97.19 146 SER A C 1
ATOM 1087 O O . SER A 1 146 ? -11.977 9.812 5.84 1 97.19 146 SER A O 1
ATOM 1089 N N . GLY A 1 147 ? -13.461 8.242 4.961 1 98.19 147 GLY A N 1
ATOM 1090 C CA . GLY A 1 147 ? -13.398 8.711 3.586 1 98.19 147 GLY A CA 1
ATOM 1091 C C . GLY A 1 147 ? -12.078 8.398 2.91 1 98.19 147 GLY A C 1
ATOM 1092 O O . GLY A 1 147 ? -11.289 7.605 3.42 1 98.19 147 GLY A O 1
ATOM 1093 N N . GLY A 1 148 ? -11.938 8.977 1.664 1 98.62 148 GLY A N 1
ATOM 1094 C CA . GLY A 1 148 ? -10.719 8.836 0.884 1 98.62 148 GLY A CA 1
ATOM 1095 C C . GLY A 1 148 ? -10.68 7.562 0.061 1 98.62 148 GLY A C 1
ATOM 1096 O O . GLY A 1 148 ? -9.703 7.297 -0.639 1 98.62 148 GLY A O 1
ATOM 1097 N N . GLY A 1 149 ? -11.727 6.801 0.176 1 97.69 149 GLY A N 1
ATOM 1098 C CA . GLY A 1 149 ? -11.781 5.57 -0.599 1 97.69 149 GLY A CA 1
ATOM 1099 C C . GLY A 1 149 ? -12 5.809 -2.08 1 97.69 149 GLY A C 1
ATOM 1100 O O . GLY A 1 149 ? -12.297 6.93 -2.498 1 97.69 149 GLY A O 1
ATOM 1101 N N . ALA A 1 150 ? -11.797 4.711 -2.822 1 95.25 150 ALA A N 1
ATOM 1102 C CA . ALA A 1 150 ? -12 4.785 -4.266 1 95.25 150 ALA A CA 1
ATOM 1103 C C . ALA A 1 150 ? -13.453 5.121 -4.602 1 95.25 150 ALA A C 1
ATOM 1105 O O . ALA A 1 150 ? -14.359 4.812 -3.826 1 95.25 150 ALA A O 1
ATOM 1106 N N . PRO A 1 151 ? -13.594 5.691 -5.797 1 96 151 PRO A N 1
ATOM 1107 C CA . PRO A 1 151 ? -14.961 5.977 -6.238 1 96 151 PRO A CA 1
ATOM 1108 C C . PRO A 1 151 ? -15.828 4.719 -6.336 1 96 151 PRO A C 1
ATOM 1110 O O . PRO A 1 151 ? -15.328 3.656 -6.723 1 96 151 PRO A O 1
ATOM 1113 N N . THR A 1 152 ? -17.141 4.918 -6.098 1 93.44 152 THR A N 1
ATOM 1114 C CA . THR A 1 152 ? -18.078 3.809 -6.223 1 93.44 152 THR A CA 1
ATOM 1115 C C . THR A 1 152 ? -18.5 3.617 -7.676 1 93.44 152 THR A C 1
ATOM 1117 O O . THR A 1 152 ? -19.016 2.559 -8.047 1 93.44 152 THR A O 1
ATOM 1120 N N . THR A 1 153 ? -18.391 4.668 -8.414 1 93.69 153 THR A N 1
ATOM 1121 C CA . THR A 1 153 ? -18.656 4.527 -9.836 1 93.69 153 THR A CA 1
ATOM 1122 C C . THR A 1 153 ? -17.641 3.586 -10.492 1 93.69 153 THR A C 1
ATOM 1124 O O . THR A 1 153 ? -16.438 3.695 -10.25 1 93.69 153 THR A O 1
ATOM 1127 N N . PRO A 1 154 ? -18.125 2.76 -11.367 1 91.88 154 PRO A N 1
ATOM 1128 C CA . PRO A 1 154 ? -17.203 1.805 -11.984 1 91.88 154 PRO A CA 1
ATOM 1129 C C . PRO A 1 154 ? -16.156 2.48 -12.875 1 91.88 154 PRO A C 1
ATOM 1131 O O . PRO A 1 154 ? -16.469 3.469 -13.547 1 91.88 154 PRO A O 1
ATOM 1134 N N . CYS A 1 155 ? -15.031 2.088 -12.828 1 93.5 155 CYS A N 1
ATOM 1135 C CA . CYS A 1 155 ? -13.992 2.422 -13.797 1 93.5 155 CYS A CA 1
ATOM 1136 C C . CYS A 1 155 ? -13.992 1.433 -14.953 1 93.5 155 CYS A C 1
ATOM 1138 O O . CYS A 1 155 ? -13.625 0.27 -14.781 1 93.5 155 CYS A O 1
ATOM 1140 N N . ASP A 1 156 ? -14.445 1.885 -16.047 1 90.19 156 ASP A N 1
ATOM 1141 C CA . ASP A 1 156 ? -14.523 1.039 -17.234 1 90.19 156 ASP A CA 1
ATOM 1142 C C . ASP A 1 156 ? -14.062 1.794 -18.469 1 90.19 156 ASP A C 1
ATOM 1144 O O . ASP A 1 156 ? -13.477 2.875 -18.359 1 90.19 156 ASP A O 1
ATOM 1148 N N . VAL A 1 157 ? -14.242 1.156 -19.609 1 85.62 157 VAL A N 1
ATOM 1149 C CA . VAL A 1 157 ? -13.719 1.683 -20.859 1 85.62 157 VAL A CA 1
ATOM 1150 C C . VAL A 1 157 ? -14.32 3.059 -21.141 1 85.62 157 VAL A C 1
ATOM 1152 O O . VAL A 1 157 ? -13.695 3.9 -21.781 1 85.62 157 VAL A O 1
ATOM 1155 N N . ASN A 1 158 ? -15.438 3.369 -20.562 1 91.06 158 ASN A N 1
ATOM 1156 C CA . ASN A 1 158 ? -16.109 4.641 -20.812 1 91.06 158 ASN A CA 1
ATOM 1157 C C . ASN A 1 158 ? -15.617 5.727 -19.859 1 91.06 158 ASN A C 1
ATOM 1159 O O . ASN A 1 158 ? -15.891 6.91 -20.062 1 91.06 158 ASN A O 1
ATOM 1163 N N . THR A 1 159 ? -14.867 5.332 -18.859 1 92.5 159 THR A N 1
ATOM 1164 C CA . THR A 1 159 ? -14.469 6.316 -17.844 1 92.5 159 THR A CA 1
ATOM 1165 C C . THR A 1 159 ? -12.953 6.449 -17.781 1 92.5 159 THR A C 1
ATOM 1167 O O . THR A 1 159 ? -12.422 7.199 -16.969 1 92.5 159 THR A O 1
ATOM 1170 N N . VAL A 1 160 ? -12.289 5.762 -18.594 1 88.56 160 VAL A N 1
ATOM 1171 C CA . VAL A 1 160 ? -10.836 5.871 -18.609 1 88.56 160 VAL A CA 1
ATOM 1172 C C . VAL A 1 160 ? -10.43 7.328 -18.797 1 88.56 160 VAL A C 1
ATOM 1174 O O . VAL A 1 160 ? -10.977 8.023 -19.656 1 88.56 160 VAL A O 1
ATOM 1177 N N . GLY A 1 161 ? -9.508 7.762 -17.922 1 88.38 161 GLY A N 1
ATOM 1178 C CA . GLY A 1 161 ? -9.023 9.133 -18.016 1 88.38 161 GLY A CA 1
ATOM 1179 C C . GLY A 1 161 ? -9.758 10.078 -17.078 1 88.38 161 GLY A C 1
ATOM 1180 O O . GLY A 1 161 ? -9.297 11.203 -16.844 1 88.38 161 GLY A O 1
ATOM 1181 N N . LYS A 1 162 ? -10.844 9.656 -16.594 1 93.56 162 LYS A N 1
ATOM 1182 C CA . LYS A 1 162 ? -11.625 10.523 -15.719 1 93.56 162 LYS A CA 1
ATOM 1183 C C . LYS A 1 162 ? -10.984 10.625 -14.336 1 93.56 162 LYS A C 1
ATOM 1185 O O . LYS A 1 162 ? -10.375 9.664 -13.859 1 93.56 162 LYS A O 1
ATOM 1190 N N . LEU A 1 163 ? -11.18 11.773 -13.758 1 92.88 163 LEU A N 1
ATOM 1191 C CA . LEU A 1 163 ? -10.711 12.047 -12.398 1 92.88 163 LEU A CA 1
ATOM 1192 C C . LEU A 1 163 ? -11.875 12.031 -11.414 1 92.88 163 LEU A C 1
ATOM 1194 O O . LEU A 1 163 ? -13.008 12.32 -11.773 1 92.88 163 LEU A O 1
ATOM 1198 N N . ALA A 1 164 ? -11.609 11.648 -10.195 1 95.94 164 ALA A N 1
ATOM 1199 C CA . ALA A 1 164 ? -12.57 11.703 -9.094 1 95.94 164 ALA A CA 1
ATOM 1200 C C . ALA A 1 164 ? -11.883 12.094 -7.785 1 95.94 164 ALA A C 1
ATOM 1202 O O . ALA A 1 164 ? -10.766 11.656 -7.508 1 95.94 164 ALA A O 1
ATOM 1203 N N . GLU A 1 165 ? -12.594 12.914 -7.027 1 96.69 165 GLU A N 1
ATOM 1204 C CA . GLU A 1 165 ? -12.078 13.328 -5.727 1 96.69 165 GLU A CA 1
ATOM 1205 C C . GLU A 1 165 ? -12.805 12.609 -4.594 1 96.69 165 GLU A C 1
ATOM 1207 O O . GLU A 1 165 ? -14.023 12.398 -4.66 1 96.69 165 GLU A O 1
ATOM 1212 N N . SER A 1 166 ? -12.102 12.289 -3.588 1 98.38 166 SER A N 1
ATOM 1213 C CA . SER A 1 166 ? -12.648 11.641 -2.402 1 98.38 166 SER A CA 1
ATOM 1214 C C . SER A 1 166 ? -12.164 12.32 -1.126 1 98.38 166 SER A C 1
ATOM 1216 O O . SER A 1 166 ? -11.016 12.133 -0.712 1 98.38 166 SER A O 1
ATOM 1218 N N . PRO A 1 167 ? -12.992 13.062 -0.444 1 98.69 167 PRO A N 1
ATOM 1219 C CA . PRO A 1 167 ? -12.586 13.703 0.812 1 98.69 167 PRO A CA 1
ATOM 1220 C C . PRO A 1 167 ? -12.32 12.688 1.925 1 98.69 167 PRO A C 1
ATOM 1222 O O . PRO A 1 167 ? -12.867 11.586 1.909 1 98.69 167 PRO A O 1
ATOM 1225 N N . TYR A 1 168 ? -11.461 13.156 2.846 1 98.75 168 TYR A N 1
ATOM 1226 C CA . TYR A 1 168 ? -11.188 12.273 3.975 1 98.75 168 TYR A CA 1
ATOM 1227 C C . TYR A 1 168 ? -10.828 13.078 5.219 1 98.75 168 TYR A C 1
ATOM 1229 O O . TYR A 1 168 ? -10.492 14.258 5.129 1 98.75 168 TYR A O 1
ATOM 1237 N N . THR A 1 169 ? -10.938 12.391 6.398 1 98.62 169 THR A N 1
ATOM 1238 C CA . THR A 1 169 ? -10.438 12.867 7.68 1 98.62 169 THR A CA 1
ATOM 1239 C C . THR A 1 169 ? -9.484 11.852 8.305 1 98.62 169 THR A C 1
ATOM 1241 O O . THR A 1 169 ? -9.648 10.648 8.109 1 98.62 169 THR A O 1
ATOM 1244 N N . ALA A 1 170 ? -8.531 12.414 9 1 98.25 170 ALA A N 1
ATOM 1245 C CA . ALA A 1 170 ? -7.531 11.562 9.625 1 98.25 170 ALA A CA 1
ATOM 1246 C C . ALA A 1 170 ? -6.859 12.273 10.797 1 98.25 170 ALA A C 1
ATOM 1248 O O . ALA A 1 170 ? -7.059 13.477 11 1 98.25 170 ALA A O 1
ATOM 1249 N N . GLU A 1 171 ? -6.141 11.523 11.516 1 97.94 171 GLU A N 1
ATOM 1250 C CA . GLU A 1 171 ? -5.129 12.047 12.43 1 97.94 171 GLU A CA 1
ATOM 1251 C C . GLU A 1 171 ? -3.721 11.703 11.945 1 97.94 171 GLU A C 1
ATOM 1253 O O . GLU A 1 171 ? -3.438 10.555 11.617 1 97.94 171 GLU A O 1
ATOM 1258 N N . TYR A 1 172 ? -2.936 12.719 11.883 1 98.5 172 TYR A N 1
ATOM 1259 C CA . TYR A 1 172 ? -1.513 12.484 11.656 1 98.5 172 TYR A CA 1
ATOM 1260 C C . TYR A 1 172 ? -0.737 12.547 12.969 1 98.5 172 TYR A C 1
ATOM 1262 O O . TYR A 1 172 ? -0.926 13.477 13.766 1 98.5 172 TYR A O 1
ATOM 1270 N N . VAL A 1 173 ? 0.107 11.562 13.117 1 98 173 VAL A N 1
ATOM 1271 C CA . VAL A 1 173 ? 0.936 11.484 14.312 1 98 173 VAL A CA 1
ATOM 1272 C C . VAL A 1 173 ? 2.412 11.492 13.922 1 98 173 VAL A C 1
ATOM 1274 O O . VAL A 1 173 ? 2.861 10.633 13.156 1 98 173 VAL A O 1
ATOM 1277 N N . PHE A 1 174 ? 3.092 12.414 14.469 1 97.25 174 PHE A N 1
ATOM 1278 C CA . PHE A 1 174 ? 4.516 12.578 14.195 1 97.25 174 PHE A CA 1
ATOM 1279 C C . PHE A 1 174 ? 5.352 12.109 15.375 1 97.25 174 PHE A C 1
ATOM 1281 O O . PHE A 1 174 ? 5.078 12.469 16.516 1 97.25 174 PHE A O 1
ATOM 1288 N N . TRP A 1 175 ? 6.375 11.289 15.062 1 97.06 175 TRP A N 1
ATOM 1289 C CA . TRP A 1 175 ? 7.195 10.656 16.094 1 97.06 175 TRP A CA 1
ATOM 1290 C C . TRP A 1 175 ? 8.656 11.086 15.961 1 97.06 175 TRP A C 1
ATOM 1292 O O . TRP A 1 175 ? 9.18 11.195 14.852 1 97.06 175 TRP A O 1
ATOM 1302 N N . SER A 1 176 ? 9.242 11.266 17.125 1 95.38 176 SER A N 1
ATOM 1303 C CA . SER A 1 176 ? 10.664 11.586 17.203 1 95.38 176 SER A CA 1
ATOM 1304 C C . SER A 1 176 ? 11.391 10.648 18.156 1 95.38 176 SER A C 1
ATOM 1306 O O . SER A 1 176 ? 10.781 10.078 19.062 1 95.38 176 SER A O 1
ATOM 1308 N N . PRO A 1 177 ? 12.727 10.508 17.797 1 94.56 177 PRO A N 1
ATOM 1309 C CA . PRO A 1 177 ? 13.484 9.633 18.703 1 94.56 177 PRO A CA 1
ATOM 1310 C C . PRO A 1 177 ? 13.758 10.289 20.062 1 94.56 177 PRO A C 1
ATOM 1312 O O . PRO A 1 177 ? 13.859 11.516 20.156 1 94.56 177 PRO A O 1
ATOM 1315 N N . ASN A 1 178 ? 13.922 9.445 21.031 1 91 178 ASN A N 1
ATOM 1316 C CA . ASN A 1 178 ? 14.273 9.922 22.359 1 91 178 ASN A CA 1
ATOM 1317 C C . ASN A 1 178 ? 15.688 10.492 22.391 1 91 178 ASN A C 1
ATOM 1319 O O . ASN A 1 178 ? 16.547 10.062 21.625 1 91 178 ASN A O 1
ATOM 1323 N N . MET B 1 1 ? 48.531 -75.812 14.258 1 35.16 1 MET B N 1
ATOM 1324 C CA . MET B 1 1 ? 48.656 -74.5 13.648 1 35.16 1 MET B CA 1
ATOM 1325 C C . MET B 1 1 ? 47.312 -73.812 13.586 1 35.16 1 MET B C 1
ATOM 1327 O O . MET B 1 1 ? 46.375 -74.312 12.953 1 35.16 1 MET B O 1
ATOM 1331 N N . LYS B 1 2 ? 46.938 -73.125 14.719 1 38.56 2 LYS B N 1
ATOM 1332 C CA . LYS B 1 2 ? 45.75 -72.438 15.148 1 38.56 2 LYS B CA 1
ATOM 1333 C C . LYS B 1 2 ? 45.406 -71.25 14.227 1 38.56 2 LYS B C 1
ATOM 1335 O O . LYS B 1 2 ? 46.188 -70.312 14.102 1 38.56 2 LYS B O 1
ATOM 1340 N N . GLN B 1 3 ? 44.844 -71.562 13.023 1 38.22 3 GLN B N 1
ATOM 1341 C CA . GLN B 1 3 ? 44.469 -70.5 12.031 1 38.22 3 GLN B CA 1
ATOM 1342 C C . GLN B 1 3 ? 43.5 -69.5 12.617 1 38.22 3 GLN B C 1
ATOM 1344 O O . GLN B 1 3 ? 42.469 -69.875 13.133 1 38.22 3 GLN B O 1
ATOM 1349 N N . TYR B 1 4 ? 44.062 -68.5 13.32 1 41.72 4 TYR B N 1
ATOM 1350 C CA . TYR B 1 4 ? 43.312 -67.375 13.867 1 41.72 4 TYR B CA 1
ATOM 1351 C C . TYR B 1 4 ? 42.531 -66.625 12.766 1 41.72 4 TYR B C 1
ATOM 1353 O O . TYR B 1 4 ? 43.094 -66.25 11.75 1 41.72 4 TYR B O 1
ATOM 1361 N N . SER B 1 5 ? 41.219 -67 12.562 1 44.19 5 SER B N 1
ATOM 1362 C CA . SER B 1 5 ? 40.25 -66.438 11.633 1 44.19 5 SER B CA 1
ATOM 1363 C C . SER B 1 5 ? 40.094 -64.938 11.852 1 44.19 5 SER B C 1
ATOM 1365 O O . SER B 1 5 ? 39.875 -64.5 12.977 1 44.19 5 SER B O 1
ATOM 1367 N N . ARG B 1 6 ? 40.875 -64.125 11.109 1 43.41 6 ARG B N 1
ATOM 1368 C CA . ARG B 1 6 ? 40.781 -62.656 11.094 1 43.41 6 ARG B CA 1
ATOM 1369 C C . ARG B 1 6 ? 39.375 -62.188 10.828 1 43.41 6 ARG B C 1
ATOM 1371 O O . ARG B 1 6 ? 38.75 -62.594 9.82 1 43.41 6 ARG B O 1
ATOM 1378 N N . ARG B 1 7 ? 38.625 -61.906 11.867 1 47.66 7 ARG B N 1
ATOM 1379 C CA . ARG B 1 7 ? 37.312 -61.312 11.766 1 47.66 7 ARG B CA 1
ATOM 1380 C C . ARG B 1 7 ? 37.344 -60 10.977 1 47.66 7 ARG B C 1
ATOM 1382 O O . ARG B 1 7 ? 38.125 -59.094 11.297 1 47.66 7 ARG B O 1
ATOM 1389 N N . PRO B 1 8 ? 36.844 -60.031 9.664 1 47.38 8 PRO B N 1
ATOM 1390 C CA . PRO B 1 8 ? 36.844 -58.781 8.914 1 47.38 8 PRO B CA 1
ATOM 1391 C C . PRO B 1 8 ? 36.125 -57.625 9.648 1 47.38 8 PRO B C 1
ATOM 1393 O O . PRO B 1 8 ? 35.219 -57.875 10.438 1 47.38 8 PRO B O 1
ATOM 1396 N N . LEU B 1 9 ? 36.906 -56.625 10.031 1 46.09 9 LEU B N 1
ATOM 1397 C CA . LEU B 1 9 ? 36.406 -55.375 10.609 1 46.09 9 LEU B CA 1
ATOM 1398 C C . LEU B 1 9 ? 35.375 -54.719 9.719 1 46.09 9 LEU B C 1
ATOM 1400 O O . LEU B 1 9 ? 35.594 -54.562 8.516 1 46.09 9 LEU B O 1
ATOM 1404 N N . GLY B 1 10 ? 34.062 -55 10.039 1 42.56 10 GLY B N 1
ATOM 1405 C CA . GLY B 1 10 ? 32.906 -54.375 9.398 1 42.56 10 GLY B CA 1
ATOM 1406 C C . GLY B 1 10 ? 33.031 -52.875 9.297 1 42.56 10 GLY B C 1
ATOM 1407 O O . GLY B 1 10 ? 33.406 -52.219 10.266 1 42.56 10 GLY B O 1
ATOM 1408 N N . HIS B 1 11 ? 33.375 -52.375 8.062 1 49.06 11 HIS B N 1
ATOM 1409 C CA . HIS B 1 11 ? 33.375 -50.969 7.742 1 49.06 11 HIS B CA 1
ATOM 1410 C C . HIS B 1 11 ? 32.031 -50.312 8.117 1 49.06 11 HIS B C 1
ATOM 1412 O O . HIS B 1 11 ? 30.969 -50.781 7.715 1 49.06 11 HIS B O 1
ATOM 1418 N N . LEU B 1 12 ? 32.062 -49.688 9.273 1 46.56 12 LEU B N 1
ATOM 1419 C CA . LEU B 1 12 ? 30.938 -48.844 9.672 1 46.56 12 LEU B CA 1
ATOM 1420 C C . LEU B 1 12 ? 30.672 -47.75 8.633 1 46.56 12 LEU B C 1
ATOM 1422 O O . LEU B 1 12 ? 31.531 -46.906 8.367 1 46.56 12 LEU B O 1
ATOM 1426 N N . LEU B 1 13 ? 29.844 -48.125 7.629 1 47.16 13 LEU B N 1
ATOM 1427 C CA . LEU B 1 13 ? 29.391 -47.094 6.691 1 47.16 13 LEU B CA 1
ATOM 1428 C C . LEU B 1 13 ? 28.703 -45.969 7.426 1 47.16 13 LEU B C 1
ATOM 1430 O O . LEU B 1 13 ? 27.719 -46.188 8.141 1 47.16 13 LEU B O 1
ATOM 1434 N N . ALA B 1 14 ? 29.422 -44.875 7.695 1 49.56 14 ALA B N 1
ATOM 1435 C CA . ALA B 1 14 ? 28.859 -43.625 8.219 1 49.56 14 ALA B CA 1
ATOM 1436 C C . ALA B 1 14 ? 27.797 -43.062 7.281 1 49.56 14 ALA B C 1
ATOM 1438 O O . ALA B 1 14 ? 28.078 -42.781 6.113 1 49.56 14 ALA B O 1
ATOM 1439 N N . LEU B 1 15 ? 26.547 -43.438 7.48 1 48.03 15 LEU B N 1
ATOM 1440 C CA . LEU B 1 15 ? 25.438 -42.844 6.746 1 48.03 15 LEU B CA 1
ATOM 1441 C C . LEU B 1 15 ? 25.469 -41.312 6.902 1 48.03 15 LEU B C 1
ATOM 1443 O O . LEU B 1 15 ? 25.484 -40.812 8.023 1 48.03 15 LEU B O 1
ATOM 1447 N N . PRO B 1 16 ? 25.875 -40.562 5.848 1 48.47 16 PRO B N 1
ATOM 1448 C CA . PRO B 1 16 ? 25.75 -39.094 5.992 1 48.47 16 PRO B CA 1
ATOM 1449 C C . PRO B 1 16 ? 24.328 -38.656 6.309 1 48.47 16 PRO B C 1
ATOM 1451 O O . PRO B 1 16 ? 23.391 -39.062 5.629 1 48.47 16 PRO B O 1
ATOM 1454 N N . LEU B 1 17 ? 24.016 -38.312 7.57 1 46.66 17 LEU B N 1
ATOM 1455 C CA . LEU B 1 17 ? 22.766 -37.625 7.895 1 46.66 17 LEU B CA 1
ATOM 1456 C C . LEU B 1 17 ? 22.609 -36.375 7.039 1 46.66 17 LEU B C 1
ATOM 1458 O O . LEU B 1 17 ? 23.375 -35.406 7.184 1 46.66 17 LEU B O 1
ATOM 1462 N N . ILE B 1 18 ? 22.109 -36.5 5.855 1 40.09 18 ILE B N 1
ATOM 1463 C CA . ILE B 1 18 ? 21.688 -35.281 5.148 1 40.09 18 ILE B CA 1
ATOM 1464 C C . ILE B 1 18 ? 20.672 -34.531 6 1 40.09 18 ILE B C 1
ATOM 1466 O O . ILE B 1 18 ? 19.562 -35.031 6.25 1 40.09 18 ILE B O 1
ATOM 1470 N N . ALA B 1 19 ? 21.094 -33.656 6.852 1 38.16 19 ALA B N 1
ATOM 1471 C CA . ALA B 1 19 ? 20.188 -32.688 7.469 1 38.16 19 ALA B CA 1
ATOM 1472 C C . ALA B 1 19 ? 19.375 -31.969 6.41 1 38.16 19 ALA B C 1
ATOM 1474 O O . ALA B 1 19 ? 19.922 -31.297 5.535 1 38.16 19 ALA B O 1
ATOM 1475 N N . ALA B 1 20 ? 18.156 -32.438 6.117 1 36.91 20 ALA B N 1
ATOM 1476 C CA . ALA B 1 20 ? 17.219 -31.625 5.348 1 36.91 20 ALA B CA 1
ATOM 1477 C C . ALA B 1 20 ? 17.141 -30.203 5.898 1 36.91 20 ALA B C 1
ATOM 1479 O O . ALA B 1 20 ? 16.859 -30.016 7.082 1 36.91 20 ALA B O 1
ATOM 1480 N N . ALA B 1 21 ? 17.875 -29.328 5.41 1 35.28 21 ALA B N 1
ATOM 1481 C CA . ALA B 1 21 ? 17.641 -27.906 5.68 1 35.28 21 ALA B CA 1
ATOM 1482 C C . ALA B 1 21 ? 16.156 -27.562 5.598 1 35.28 21 ALA B C 1
ATOM 1484 O O . ALA B 1 21 ? 15.562 -27.625 4.52 1 35.28 21 ALA B O 1
ATOM 1485 N N . PHE B 1 22 ? 15.383 -27.859 6.598 1 34.5 22 PHE B N 1
ATOM 1486 C CA . PHE B 1 22 ? 14.086 -27.188 6.625 1 34.5 22 PHE B CA 1
ATOM 1487 C C . PHE B 1 22 ? 14.242 -25.703 6.281 1 34.5 22 PHE B C 1
ATOM 1489 O O . PHE B 1 22 ? 15.016 -24.984 6.922 1 34.5 22 PHE B O 1
ATOM 1496 N N . SER B 1 23 ? 14.281 -25.328 5.039 1 36.91 23 SER B N 1
ATOM 1497 C CA . SER B 1 23 ? 14.125 -23.906 4.738 1 36.91 23 SER B CA 1
ATOM 1498 C C . SER B 1 23 ? 13.188 -23.234 5.727 1 36.91 23 SER B C 1
ATOM 1500 O O . SER B 1 23 ? 12.016 -23.625 5.844 1 36.91 23 SER B O 1
ATOM 1502 N N . ALA B 1 24 ? 13.578 -22.859 6.836 1 36.09 24 ALA B N 1
ATOM 1503 C CA . ALA B 1 24 ? 12.812 -22 7.742 1 36.09 24 ALA B CA 1
ATOM 1504 C C . ALA B 1 24 ? 11.914 -21.047 6.969 1 36.09 24 ALA B C 1
ATOM 1506 O O . ALA B 1 24 ? 12.383 -20.297 6.117 1 36.09 24 ALA B O 1
ATOM 1507 N N . SER B 1 25 ? 10.68 -21.375 6.617 1 44.47 25 SER B N 1
ATOM 1508 C CA . SER B 1 25 ? 9.727 -20.406 6.094 1 44.47 25 SER B CA 1
ATOM 1509 C C . SER B 1 25 ? 9.93 -19.031 6.715 1 44.47 25 SER B C 1
ATOM 1511 O O . SER B 1 25 ? 10.07 -18.906 7.938 1 44.47 25 SER B O 1
ATOM 1513 N N . ALA B 1 26 ? 10.695 -18.188 6.285 1 48.88 26 ALA B N 1
ATOM 1514 C CA . ALA B 1 26 ? 10.914 -16.828 6.777 1 48.88 26 ALA B CA 1
ATOM 1515 C C . ALA B 1 26 ? 9.695 -16.328 7.543 1 48.88 26 ALA B C 1
ATOM 1517 O O . ALA B 1 26 ? 8.555 -16.547 7.125 1 48.88 26 ALA B O 1
ATOM 1518 N N . ALA B 1 27 ? 9.836 -16.078 8.727 1 59.62 27 ALA B N 1
ATOM 1519 C CA . ALA B 1 27 ? 8.828 -15.586 9.672 1 59.62 27 ALA B CA 1
ATOM 1520 C C . ALA B 1 27 ? 7.992 -14.469 9.055 1 59.62 27 ALA B C 1
ATOM 1522 O O . ALA B 1 27 ? 8.531 -13.469 8.586 1 59.62 27 ALA B O 1
ATOM 1523 N N . VAL B 1 28 ? 6.762 -14.828 8.703 1 70.88 28 VAL B N 1
ATOM 1524 C CA . VAL B 1 28 ? 5.797 -13.844 8.219 1 70.88 28 VAL B CA 1
ATOM 1525 C C . VAL B 1 28 ? 5.617 -12.742 9.266 1 70.88 28 VAL B C 1
ATOM 1527 O O . VAL B 1 28 ? 5.309 -13.016 10.422 1 70.88 28 VAL B O 1
ATOM 1530 N N . PRO B 1 29 ? 5.973 -11.578 8.914 1 70.44 29 PRO B N 1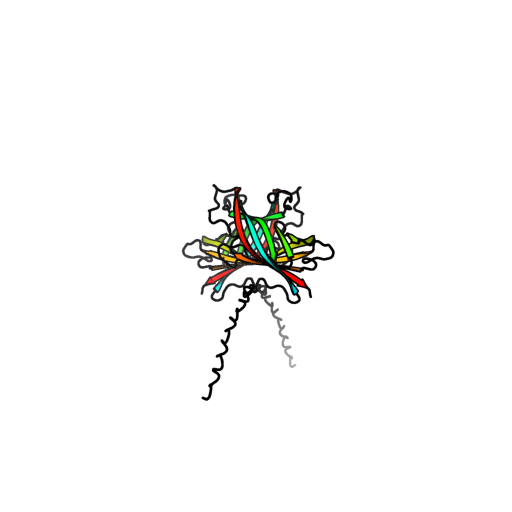
ATOM 1531 C CA . PRO B 1 29 ? 5.73 -10.492 9.867 1 70.44 29 PRO B CA 1
ATOM 1532 C C . PRO B 1 29 ? 4.305 -10.492 10.414 1 70.44 29 PRO B C 1
ATOM 1534 O O . PRO B 1 29 ? 3.369 -10.883 9.711 1 70.44 29 PRO B O 1
ATOM 1537 N N . GLU B 1 30 ? 4.211 -10.156 11.633 1 74.88 30 GLU B N 1
ATOM 1538 C CA . GLU B 1 30 ? 2.934 -10.18 12.336 1 74.88 30 GLU B CA 1
ATOM 1539 C C . GLU B 1 30 ? 1.854 -9.438 11.555 1 74.88 30 GLU B C 1
ATOM 1541 O O . GLU B 1 30 ? 0.699 -9.867 11.523 1 74.88 30 GLU B O 1
ATOM 1546 N N . ILE B 1 31 ? 2.279 -8.461 10.836 1 71.69 31 ILE B N 1
ATOM 1547 C CA . ILE B 1 31 ? 1.355 -7.578 10.133 1 71.69 31 ILE B CA 1
ATOM 1548 C C . ILE B 1 31 ? 0.738 -8.32 8.945 1 71.69 31 ILE B C 1
ATOM 1550 O O . ILE B 1 31 ? -0.317 -7.93 8.445 1 71.69 31 ILE B O 1
ATOM 1554 N N . MET B 1 32 ? 1.277 -9.375 8.617 1 80.31 32 MET B N 1
ATOM 1555 C CA . MET B 1 32 ? 0.82 -10.133 7.461 1 80.31 32 MET B CA 1
ATOM 1556 C C . MET B 1 32 ? 0.093 -11.406 7.898 1 80.31 32 MET B C 1
ATOM 1558 O O . MET B 1 32 ? -0.238 -12.25 7.066 1 80.31 32 MET B O 1
ATOM 1562 N N . HIS B 1 33 ? -0.202 -11.445 9.102 1 85.5 33 HIS B N 1
ATOM 1563 C CA . HIS B 1 33 ? -0.819 -12.68 9.57 1 85.5 33 HIS B CA 1
ATOM 1564 C C . HIS B 1 33 ? -2.27 -12.781 9.109 1 85.5 33 HIS B C 1
ATOM 1566 O O . HIS B 1 33 ? -2.992 -11.781 9.094 1 85.5 33 HIS B O 1
ATOM 1572 N N . VAL B 1 34 ? -2.617 -13.922 8.758 1 91.62 34 VAL B N 1
ATOM 1573 C CA . VAL B 1 34 ? -3.988 -14.281 8.414 1 91.62 34 VAL B CA 1
ATOM 1574 C C . VAL B 1 34 ? -4.785 -14.57 9.688 1 91.62 34 VAL B C 1
ATOM 1576 O O . VAL B 1 34 ? -4.258 -15.156 10.633 1 91.62 34 VAL B O 1
ATOM 1579 N N . PRO B 1 35 ? -6.059 -14.141 9.781 1 89.94 35 PRO B N 1
ATOM 1580 C CA . PRO B 1 35 ? -6.867 -14.422 10.969 1 89.94 35 PRO B CA 1
ATOM 1581 C C . PRO B 1 35 ? -6.891 -15.906 11.336 1 89.94 35 PRO B C 1
ATOM 1583 O O . PRO B 1 35 ? -6.816 -16.766 10.453 1 89.94 35 PRO B O 1
ATOM 1586 N N . ALA B 1 36 ? -7.086 -16.109 12.594 1 92.12 36 ALA B N 1
ATOM 1587 C CA . ALA B 1 36 ? -7.211 -17.469 13.086 1 92.12 36 ALA B CA 1
ATOM 1588 C C . ALA B 1 36 ? -8.375 -18.203 12.406 1 92.12 36 ALA B C 1
ATOM 1590 O O . ALA B 1 36 ? -9.352 -17.562 12.008 1 92.12 36 ALA B O 1
ATOM 1591 N N . GLY B 1 37 ? -8.312 -19.5 12.281 1 95.94 37 GLY B N 1
ATOM 1592 C CA . GLY B 1 37 ? -9.352 -20.297 11.656 1 95.94 37 GLY B CA 1
ATOM 1593 C C . GLY B 1 37 ? -9.086 -20.578 10.188 1 95.94 37 GLY B C 1
ATOM 1594 O O . GLY B 1 37 ? -9.883 -21.234 9.523 1 95.94 37 GLY B O 1
ATOM 1595 N N . ASN B 1 38 ? -8.062 -20.016 9.727 1 97.06 38 ASN B N 1
ATOM 1596 C CA . ASN B 1 38 ? -7.598 -20.312 8.375 1 97.06 38 ASN B CA 1
ATOM 1597 C C . ASN B 1 38 ? -6.371 -21.234 8.398 1 97.06 38 ASN B C 1
ATOM 1599 O O . ASN B 1 38 ? -5.625 -21.25 9.383 1 97.06 38 ASN B O 1
ATOM 1603 N N . TYR B 1 39 ? -6.242 -22 7.312 1 96.75 39 TYR B N 1
ATOM 1604 C CA . TYR B 1 39 ? -5.055 -22.844 7.156 1 96.75 39 TYR B CA 1
ATOM 1605 C C . TYR B 1 39 ? -4.453 -22.672 5.766 1 96.75 39 TYR B C 1
ATOM 1607 O O . TYR B 1 39 ? -5.129 -22.219 4.84 1 96.75 39 TYR B O 1
ATOM 1615 N N . VAL B 1 40 ? -3.195 -23.062 5.602 1 96.94 40 VAL B N 1
ATOM 1616 C CA . VAL B 1 40 ? -2.531 -23 4.305 1 96.94 40 VAL B CA 1
ATOM 1617 C C . VAL B 1 40 ? -3.039 -24.125 3.402 1 96.94 40 VAL B C 1
ATOM 1619 O O . VAL B 1 40 ? -2.787 -25.297 3.666 1 96.94 40 VAL B O 1
ATOM 1622 N N . SER B 1 41 ? -3.672 -23.781 2.34 1 96.56 41 SER B N 1
ATOM 1623 C CA . SER B 1 41 ? -4.195 -24.797 1.43 1 96.56 41 SER B CA 1
ATOM 1624 C C . SER B 1 41 ? -3.242 -25.031 0.265 1 96.56 41 SER B C 1
ATOM 1626 O O . SER B 1 41 ? -3.273 -26.094 -0.361 1 96.56 41 SER B O 1
ATOM 1628 N N . TRP B 1 42 ? -2.42 -24.047 -0.046 1 97 42 TRP B N 1
ATOM 1629 C CA . TRP B 1 42 ? -1.393 -24.188 -1.071 1 97 42 TRP B CA 1
ATOM 1630 C C . TRP B 1 42 ? -0.313 -23.125 -0.914 1 97 42 TRP B C 1
ATOM 1632 O O . TRP B 1 42 ? -0.599 -22 -0.498 1 97 42 TRP B O 1
ATOM 1642 N N . ARG B 1 43 ? 0.85 -23.406 -1.227 1 97.94 43 ARG B N 1
ATOM 1643 C CA . ARG B 1 43 ? 1.94 -22.438 -1.29 1 97.94 43 ARG B CA 1
ATOM 1644 C C . ARG B 1 43 ? 2.891 -22.766 -2.439 1 97.94 43 ARG B C 1
ATOM 1646 O O . ARG B 1 43 ? 3.131 -23.922 -2.744 1 97.94 43 ARG B O 1
ATOM 1653 N N . ALA B 1 44 ? 3.469 -21.812 -3.033 1 98.5 44 ALA B N 1
ATOM 1654 C CA . ALA B 1 44 ? 4.387 -22.031 -4.148 1 98.5 44 ALA B CA 1
ATOM 1655 C C . ALA B 1 44 ? 5.375 -20.875 -4.285 1 98.5 44 ALA B C 1
ATOM 1657 O O . ALA B 1 44 ? 5.008 -19.719 -4.102 1 98.5 44 ALA B O 1
ATOM 1658 N N . PRO B 1 45 ? 6.629 -21.203 -4.602 1 98.69 45 PRO B N 1
ATOM 1659 C CA . PRO B 1 45 ? 7.539 -20.141 -5.047 1 98.69 45 PRO B CA 1
ATOM 1660 C C . PRO B 1 45 ? 7.113 -19.516 -6.371 1 98.69 45 PRO B C 1
ATOM 1662 O O . PRO B 1 45 ? 6.461 -20.172 -7.191 1 98.69 45 PRO B O 1
ATOM 1665 N N . ALA B 1 46 ? 7.469 -18.297 -6.508 1 98.88 46 ALA B N 1
ATOM 1666 C CA . ALA B 1 46 ? 7.09 -17.562 -7.719 1 98.88 46 ALA B CA 1
ATOM 1667 C C . ALA B 1 46 ? 8.258 -16.75 -8.258 1 98.88 46 ALA B C 1
ATOM 1669 O O . ALA B 1 46 ? 9.109 -16.281 -7.488 1 98.88 46 ALA B O 1
ATOM 1670 N N . THR B 1 47 ? 8.328 -16.625 -9.547 1 98.88 47 THR B N 1
ATOM 1671 C CA . THR B 1 47 ? 9.172 -15.68 -10.266 1 98.88 47 THR B CA 1
ATOM 1672 C C . THR B 1 47 ? 8.336 -14.742 -11.133 1 98.88 47 THR B C 1
ATOM 1674 O O . THR B 1 47 ? 7.402 -15.188 -11.812 1 98.88 47 THR B O 1
ATOM 1677 N N . GLY B 1 48 ? 8.648 -13.438 -11 1 98.75 48 GLY B N 1
ATOM 1678 C CA . GLY B 1 48 ? 7.812 -12.492 -11.727 1 98.75 48 GLY B CA 1
ATOM 1679 C C . GLY B 1 48 ? 8.539 -11.211 -12.094 1 98.75 48 GLY B C 1
ATOM 1680 O O . GLY B 1 48 ? 9.75 -11.109 -11.914 1 98.75 48 GLY B O 1
ATOM 1681 N N . VAL B 1 49 ? 7.73 -10.32 -12.68 1 98.19 49 VAL B N 1
ATOM 1682 C CA . VAL B 1 49 ? 8.227 -9.008 -13.102 1 98.19 49 VAL B CA 1
ATOM 1683 C C . VAL B 1 49 ? 7.223 -7.93 -12.719 1 98.19 49 VAL B C 1
ATOM 1685 O O . VAL B 1 49 ? 6.016 -8.094 -12.922 1 98.19 49 VAL B O 1
ATOM 1688 N N . ILE B 1 50 ? 7.809 -6.84 -12.141 1 97.12 50 ILE B N 1
ATOM 1689 C CA . ILE B 1 50 ? 7.051 -5.617 -11.922 1 97.12 50 ILE B CA 1
ATOM 1690 C C . ILE B 1 50 ? 7.371 -4.605 -13.023 1 97.12 50 ILE B C 1
ATOM 1692 O O . ILE B 1 50 ? 8.539 -4.371 -13.336 1 97.12 50 ILE B O 1
ATOM 1696 N N . THR B 1 51 ? 6.355 -4.027 -13.562 1 94.69 51 THR B N 1
ATOM 1697 C CA . THR B 1 51 ? 6.551 -2.947 -14.523 1 94.69 51 THR B CA 1
ATOM 1698 C C . THR B 1 51 ? 6.238 -1.596 -13.891 1 94.69 51 THR B C 1
ATOM 1700 O O . THR B 1 51 ? 5.133 -1.376 -13.391 1 94.69 51 THR B O 1
ATOM 1703 N N . TYR B 1 52 ? 7.219 -0.751 -13.992 1 93.81 52 TYR B N 1
ATOM 1704 C CA . TYR B 1 52 ? 7.098 0.621 -13.516 1 93.81 52 TYR B CA 1
ATOM 1705 C C . TYR B 1 52 ? 6.965 1.596 -14.68 1 93.81 52 TYR B C 1
ATOM 1707 O O . TYR B 1 52 ? 7.539 1.377 -15.75 1 93.81 52 TYR B O 1
ATOM 1715 N N . GLU B 1 53 ? 6.246 2.639 -14.414 1 90.62 53 GLU B N 1
ATOM 1716 C CA . GLU B 1 53 ? 6.242 3.809 -15.281 1 90.62 53 GLU B CA 1
ATOM 1717 C C . GLU B 1 53 ? 6.598 5.074 -14.516 1 90.62 53 GLU B C 1
ATOM 1719 O O . GLU B 1 53 ? 6.137 5.273 -13.391 1 90.62 53 GLU B O 1
ATOM 1724 N N . CYS B 1 54 ? 7.527 5.918 -15.133 1 92.81 54 CYS B N 1
ATOM 1725 C CA . CYS B 1 54 ? 7.77 7.242 -14.57 1 92.81 54 CYS B CA 1
ATOM 1726 C C . CYS B 1 54 ? 6.621 8.195 -14.906 1 92.81 54 CYS B C 1
ATOM 1728 O O . CYS B 1 54 ? 6.488 8.633 -16.047 1 92.81 54 CYS B O 1
ATOM 1730 N N . LEU B 1 55 ? 5.812 8.531 -13.891 1 84.19 55 LEU B N 1
ATOM 1731 C CA . LEU B 1 55 ? 4.625 9.359 -14.102 1 84.19 55 LEU B CA 1
ATOM 1732 C C . LEU B 1 55 ? 4.727 10.664 -13.312 1 84.19 55 LEU B C 1
ATOM 1734 O O . LEU B 1 55 ? 5.234 10.68 -12.188 1 84.19 55 LEU B O 1
ATOM 1738 N N . ARG B 1 56 ? 4.344 11.68 -13.992 1 78.38 56 ARG B N 1
ATOM 1739 C CA . ARG B 1 56 ? 4.203 12.961 -13.312 1 78.38 56 ARG B CA 1
ATOM 1740 C C . ARG B 1 56 ? 2.746 13.234 -12.953 1 78.38 56 ARG B C 1
ATOM 1742 O O . ARG B 1 56 ? 1.875 13.242 -13.82 1 78.38 56 ARG B O 1
ATOM 1749 N N . PRO B 1 57 ? 2.449 13.266 -11.641 1 66.75 57 PRO B N 1
ATOM 1750 C CA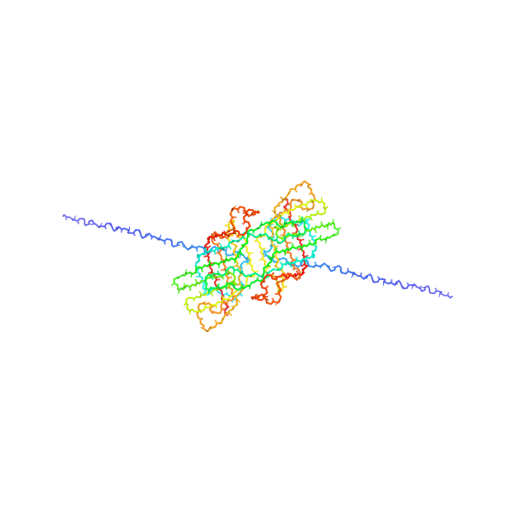 . PRO B 1 57 ? 1.084 13.672 -11.297 1 66.75 57 PRO B CA 1
ATOM 1751 C C . PRO B 1 57 ? 0.747 15.078 -11.789 1 66.75 57 PRO B C 1
ATOM 1753 O O . PRO B 1 57 ? 1.647 15.891 -12.016 1 66.75 57 PRO B O 1
ATOM 1756 N N . GLU B 1 58 ? -0.491 15.273 -12.273 1 59.53 58 GLU B N 1
ATOM 1757 C CA . GLU B 1 58 ? -0.915 16.594 -12.75 1 59.53 58 GLU B CA 1
ATOM 1758 C C . GLU B 1 58 ? -0.471 17.688 -11.789 1 59.53 58 GLU B C 1
ATOM 1760 O O . GLU B 1 58 ? -0.579 17.547 -10.57 1 59.53 58 GLU B O 1
ATOM 1765 N N . PRO B 1 59 ? 0.24 18.578 -12.344 1 51.5 59 PRO B N 1
ATOM 1766 C CA . PRO B 1 59 ? 0.776 19.688 -11.547 1 51.5 59 PRO B CA 1
ATOM 1767 C C . PRO B 1 59 ? -0.3 20.406 -10.742 1 51.5 59 PRO B C 1
ATOM 1769 O O . PRO B 1 59 ? -1.442 20.531 -11.195 1 51.5 59 PRO B O 1
ATOM 1772 N N . LEU B 1 60 ? -0.464 20.297 -9.492 1 48.81 60 LEU B N 1
ATOM 1773 C CA . LEU B 1 60 ? -1.212 21.344 -8.797 1 48.81 60 LEU B CA 1
ATOM 1774 C C . LEU B 1 60 ? -0.747 22.719 -9.242 1 48.81 60 LEU B C 1
ATOM 1776 O O . LEU B 1 60 ? 0.405 22.891 -9.648 1 48.81 60 LEU B O 1
ATOM 1780 N N . PRO B 1 61 ? -1.728 23.516 -9.477 1 48.75 61 PRO B N 1
ATOM 1781 C CA . PRO B 1 61 ? -1.244 24.891 -9.688 1 48.75 61 PRO B CA 1
ATOM 1782 C C . PRO B 1 61 ? -0.094 25.266 -8.758 1 48.75 61 PRO B C 1
ATOM 1784 O O . PRO B 1 61 ? -0.217 25.125 -7.539 1 48.75 61 PRO B O 1
ATOM 1787 N N . GLY B 1 62 ? 1.086 25.609 -9.336 1 47.97 62 GLY B N 1
ATOM 1788 C CA . GLY B 1 62 ? 2.227 26.172 -8.625 1 47.97 62 GLY B CA 1
ATOM 1789 C C . GLY B 1 62 ? 3.143 25.109 -8.039 1 47.97 62 GLY B C 1
ATOM 1790 O O . GLY B 1 62 ? 4.188 25.438 -7.473 1 47.97 62 GLY B O 1
ATOM 1791 N N . ALA B 1 63 ? 2.785 23.969 -7.871 1 53.16 63 ALA B N 1
ATOM 1792 C CA . ALA B 1 63 ? 3.664 22.938 -7.309 1 53.16 63 ALA B CA 1
ATOM 1793 C C . ALA B 1 63 ? 3.625 21.656 -8.148 1 53.16 63 ALA B C 1
ATOM 1795 O O . ALA B 1 63 ? 2.803 20.781 -7.902 1 53.16 63 ALA B O 1
ATOM 1796 N N . PRO B 1 64 ? 4.309 21.766 -9.359 1 57.19 64 PRO B N 1
ATOM 1797 C CA . PRO B 1 64 ? 4.27 20.531 -10.141 1 57.19 64 PRO B CA 1
ATOM 1798 C C . PRO B 1 64 ? 4.727 19.312 -9.336 1 57.19 64 PRO B C 1
ATOM 1800 O O . PRO B 1 64 ? 5.703 19.391 -8.586 1 57.19 64 PRO B O 1
ATOM 1803 N N . GLY B 1 65 ? 3.85 18.438 -9.109 1 63.53 65 GLY B N 1
ATOM 1804 C CA . GLY B 1 65 ? 4.266 17.234 -8.414 1 63.53 65 GLY B CA 1
ATOM 1805 C C . GLY B 1 65 ? 5.477 16.562 -9.039 1 63.53 65 GLY B C 1
ATOM 1806 O O . GLY B 1 65 ? 5.695 16.672 -10.25 1 63.53 65 GLY B O 1
ATOM 1807 N N . ALA B 1 66 ? 6.453 16.219 -8.25 1 75.62 66 ALA B N 1
ATOM 1808 C CA . ALA B 1 66 ? 7.648 15.523 -8.727 1 75.62 66 ALA B CA 1
ATOM 1809 C C . ALA B 1 66 ? 7.289 14.188 -9.375 1 75.62 66 ALA B C 1
ATOM 1811 O O . ALA B 1 66 ? 6.398 13.477 -8.898 1 75.62 66 ALA B O 1
ATOM 1812 N N . PRO B 1 67 ? 7.82 13.969 -10.664 1 86.75 67 PRO B N 1
ATOM 1813 C CA . PRO B 1 67 ? 7.621 12.641 -11.25 1 86.75 67 PRO B CA 1
ATOM 1814 C C . PRO B 1 67 ? 8.039 11.508 -10.305 1 86.75 67 PRO B C 1
ATOM 1816 O O . PRO B 1 67 ? 8.969 11.672 -9.516 1 86.75 67 PRO B O 1
ATOM 1819 N N . VAL B 1 68 ? 7.305 10.406 -10.422 1 88 68 VAL B N 1
ATOM 1820 C CA . VAL B 1 68 ? 7.602 9.273 -9.555 1 88 68 VAL B CA 1
ATOM 1821 C C . VAL B 1 68 ? 7.391 7.965 -10.312 1 88 68 VAL B C 1
ATOM 1823 O O . VAL B 1 68 ? 6.523 7.883 -11.188 1 88 68 VAL B O 1
ATOM 1826 N N . TRP B 1 69 ? 8.258 7 -10.039 1 91.56 69 TRP B N 1
ATOM 1827 C CA . TRP B 1 69 ? 8.047 5.648 -10.555 1 91.56 69 TRP B CA 1
ATOM 1828 C C . TRP B 1 69 ? 6.82 5.012 -9.914 1 91.56 69 TRP B C 1
ATOM 1830 O O . TRP B 1 69 ? 6.734 4.91 -8.688 1 91.56 69 TRP B O 1
ATOM 1840 N N . ARG B 1 70 ? 5.891 4.52 -10.781 1 90 70 ARG B N 1
ATOM 1841 C CA . ARG B 1 70 ? 4.668 3.871 -10.312 1 90 70 ARG B CA 1
ATOM 1842 C C . ARG B 1 70 ? 4.531 2.471 -10.906 1 90 70 ARG B C 1
ATOM 1844 O O . ARG B 1 70 ? 4.852 2.252 -12.078 1 90 70 ARG B O 1
ATOM 1851 N N . ILE B 1 71 ? 4.074 1.572 -10.086 1 91.75 71 ILE B N 1
ATOM 1852 C CA . ILE B 1 71 ? 3.766 0.242 -10.594 1 91.75 71 ILE B CA 1
ATOM 1853 C C . ILE B 1 71 ? 2.525 0.307 -11.484 1 91.75 71 ILE B C 1
ATOM 1855 O O . ILE B 1 71 ? 1.463 0.754 -11.047 1 91.75 71 ILE B O 1
ATOM 1859 N N . ILE B 1 72 ? 2.688 -0.194 -12.641 1 88 72 ILE B N 1
ATOM 1860 C CA . ILE B 1 72 ? 1.521 -0.162 -13.523 1 88 72 ILE B CA 1
ATOM 1861 C C . ILE B 1 72 ? 1.104 -1.587 -13.875 1 88 72 ILE B C 1
ATOM 1863 O O . ILE B 1 72 ? -0.009 -1.812 -14.359 1 88 72 ILE B O 1
ATOM 1867 N N . LYS B 1 73 ? 2.064 -2.533 -13.68 1 90.5 73 LYS B N 1
ATOM 1868 C CA . LYS B 1 73 ? 1.772 -3.93 -13.992 1 90.5 73 LYS B CA 1
ATOM 1869 C C . LYS B 1 73 ? 2.646 -4.875 -13.172 1 90.5 73 LYS B C 1
ATOM 1871 O O . LYS B 1 73 ? 3.779 -4.535 -12.828 1 90.5 73 LYS B O 1
ATOM 1876 N N . ALA B 1 74 ? 2.035 -6.062 -12.953 1 94.94 74 ALA B N 1
ATOM 1877 C CA . ALA B 1 74 ? 2.793 -7.152 -12.336 1 94.94 74 ALA B CA 1
ATOM 1878 C C . ALA B 1 74 ? 2.375 -8.5 -12.914 1 94.94 74 ALA B C 1
ATOM 1880 O O . ALA B 1 74 ? 1.198 -8.719 -13.211 1 94.94 74 ALA B O 1
ATOM 1881 N N . LYS B 1 75 ? 3.346 -9.367 -13.078 1 95.5 75 LYS B N 1
ATOM 1882 C CA . LYS B 1 75 ? 3.088 -10.75 -13.484 1 95.5 75 LYS B CA 1
ATOM 1883 C C . LYS B 1 75 ? 4.043 -11.711 -12.781 1 95.5 75 LYS B C 1
ATOM 1885 O O . LYS B 1 75 ? 5.164 -11.336 -12.43 1 95.5 75 LYS B O 1
ATOM 1890 N N . ALA B 1 76 ? 3.547 -12.984 -12.656 1 98.62 76 ALA B N 1
ATOM 1891 C CA . ALA B 1 76 ? 4.398 -14.016 -12.07 1 98.62 76 ALA B CA 1
ATOM 1892 C C . ALA B 1 76 ? 3.906 -15.406 -12.445 1 98.62 76 ALA B C 1
ATOM 1894 O O . ALA B 1 76 ? 2.754 -15.578 -12.844 1 98.62 76 ALA B O 1
ATOM 1895 N N . THR B 1 77 ? 4.824 -16.297 -12.352 1 98.88 77 THR B N 1
ATOM 1896 C CA . THR B 1 77 ? 4.523 -17.719 -12.406 1 98.88 77 THR B CA 1
ATOM 1897 C C . THR B 1 77 ? 4.812 -18.391 -11.062 1 98.88 77 THR B C 1
ATOM 1899 O O . THR B 1 77 ? 5.879 -18.188 -10.477 1 98.88 77 THR B 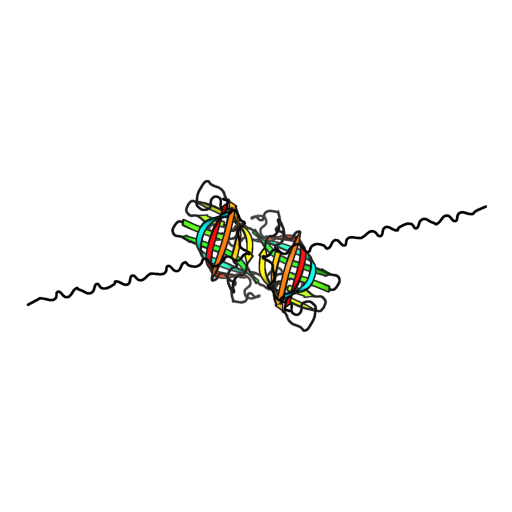O 1
ATOM 1902 N N . LEU B 1 78 ? 3.85 -19.062 -10.617 1 98.88 78 LEU B N 1
ATOM 1903 C CA . LEU B 1 78 ? 3.957 -19.844 -9.383 1 98.88 78 LEU B CA 1
ATOM 1904 C C . LEU B 1 78 ? 4.004 -21.328 -9.68 1 98.88 78 LEU B C 1
ATOM 1906 O O . LEU B 1 78 ? 3.219 -21.844 -10.484 1 98.88 78 LEU B O 1
ATOM 1910 N N . SER B 1 79 ? 4.934 -21.984 -9 1 98.62 79 SER B N 1
ATOM 1911 C CA . SER B 1 79 ? 4.988 -23.422 -9.258 1 98.62 79 SER B CA 1
ATOM 1912 C C . SER B 1 79 ? 5.652 -24.172 -8.109 1 98.62 79 SER B C 1
ATOM 1914 O O . SER B 1 79 ? 6.66 -23.719 -7.562 1 98.62 79 SER B O 1
ATOM 1916 N N . ASN B 1 80 ? 4.918 -25.219 -7.766 1 97.75 80 ASN B N 1
ATOM 1917 C CA . ASN B 1 80 ? 5.566 -26.234 -6.941 1 97.75 80 ASN B CA 1
ATOM 1918 C C . ASN B 1 80 ? 5.359 -27.625 -7.508 1 97.75 80 ASN B C 1
ATOM 1920 O O . ASN B 1 80 ? 4.965 -27.781 -8.664 1 97.75 80 ASN B O 1
ATOM 1924 N N . LYS B 1 81 ? 5.645 -28.734 -6.742 1 96.25 81 LYS B N 1
ATOM 1925 C CA . LYS B 1 81 ? 5.621 -30.094 -7.254 1 96.25 81 LYS B CA 1
ATOM 1926 C C . LYS B 1 81 ? 4.203 -30.531 -7.609 1 96.25 81 LYS B C 1
ATOM 1928 O O . LYS B 1 81 ? 4.004 -31.406 -8.453 1 96.25 81 LYS B O 1
ATOM 1933 N N . THR B 1 82 ? 3.285 -29.828 -7.098 1 95.75 82 THR B N 1
ATOM 1934 C CA . THR B 1 82 ? 1.925 -30.344 -7.18 1 95.75 82 THR B CA 1
ATOM 1935 C C . THR B 1 82 ? 1.099 -29.547 -8.18 1 95.75 82 THR B C 1
ATOM 1937 O O . THR B 1 82 ? 0.151 -30.062 -8.773 1 95.75 82 THR B O 1
ATOM 1940 N N . ALA B 1 83 ? 1.462 -28.297 -8.344 1 97.31 83 ALA B N 1
ATOM 1941 C CA . ALA B 1 83 ? 0.591 -27.469 -9.172 1 97.31 83 ALA B CA 1
ATOM 1942 C C . ALA B 1 83 ? 1.332 -26.234 -9.688 1 97.31 83 ALA B C 1
ATOM 1944 O O . ALA B 1 83 ? 2.447 -25.953 -9.242 1 97.31 83 ALA B O 1
ATOM 1945 N N . GLN B 1 84 ? 0.677 -25.625 -10.695 1 98.25 84 GLN B N 1
ATOM 1946 C CA . GLN B 1 84 ? 1.175 -24.375 -11.266 1 98.25 84 GLN B CA 1
ATOM 1947 C C . GLN B 1 84 ? 0.059 -23.344 -11.383 1 98.25 84 GLN B C 1
ATOM 1949 O O . GLN B 1 84 ? -1.108 -23.703 -11.562 1 98.25 84 GLN B O 1
ATOM 1954 N N . ALA B 1 85 ? 0.457 -22.094 -11.266 1 97.69 85 ALA B N 1
ATOM 1955 C CA . ALA B 1 85 ? -0.467 -20.984 -11.469 1 97.69 85 ALA B CA 1
ATOM 1956 C C . ALA B 1 85 ? 0.258 -19.766 -12.031 1 97.69 85 ALA B C 1
ATOM 1958 O O . ALA B 1 85 ? 1.489 -19.734 -12.094 1 97.69 85 ALA B O 1
ATOM 1959 N N . THR B 1 86 ? -0.557 -18.812 -12.492 1 97.25 86 THR B N 1
ATOM 1960 C CA . THR B 1 86 ? -0.043 -17.5 -12.898 1 97.25 86 THR B CA 1
ATOM 1961 C C . THR B 1 86 ? -0.7 -16.391 -12.102 1 97.25 86 THR B C 1
ATOM 1963 O O . THR B 1 86 ? -1.82 -16.547 -11.609 1 97.25 86 THR B O 1
ATOM 1966 N N . PHE B 1 87 ? 0.048 -15.375 -11.914 1 97.44 87 PHE B N 1
ATOM 1967 C CA . PHE B 1 87 ? -0.419 -14.141 -11.305 1 97.44 87 PHE B CA 1
ATOM 1968 C C . PHE B 1 87 ? -0.338 -12.984 -12.289 1 97.44 87 PHE B C 1
ATOM 1970 O O . PHE B 1 87 ? 0.629 -12.867 -13.047 1 97.44 87 PHE B O 1
ATOM 1977 N N . SER B 1 88 ? -1.347 -12.086 -12.273 1 93.19 88 SER B N 1
ATOM 1978 C CA . SER B 1 88 ? -1.309 -10.82 -13 1 93.19 88 SER B CA 1
ATOM 1979 C C . SER B 1 88 ? -1.999 -9.711 -12.211 1 93.19 88 SER B C 1
ATOM 1981 O O . SER B 1 88 ? -2.938 -9.977 -11.453 1 93.19 88 SER B O 1
ATOM 1983 N N . SER B 1 89 ? -1.58 -8.523 -12.422 1 92.25 89 SER B N 1
ATOM 1984 C CA . SER B 1 89 ? -2.141 -7.312 -11.828 1 92.25 89 SER B CA 1
ATOM 1985 C C . SER B 1 89 ? -1.944 -6.105 -12.742 1 92.25 89 SER B C 1
ATOM 1987 O O . SER B 1 89 ? -0.901 -5.969 -13.383 1 92.25 89 SER B O 1
ATOM 1989 N N . PRO B 1 90 ? -2.936 -5.121 -12.922 1 88.38 90 PRO B N 1
ATOM 1990 C CA . PRO B 1 90 ? -4.223 -5.07 -12.227 1 88.38 90 PRO B CA 1
ATOM 1991 C C . PRO B 1 90 ? -5.344 -5.75 -13.008 1 88.38 90 PRO B C 1
ATOM 1993 O O . PRO B 1 90 ? -5.305 -5.793 -14.242 1 88.38 90 PRO B O 1
ATOM 1996 N N . PRO B 1 91 ? -6.574 -6.168 -12.312 1 86.06 91 PRO B N 1
ATOM 1997 C CA . PRO B 1 91 ? -6.543 -6.391 -10.867 1 86.06 91 PRO B CA 1
ATOM 1998 C C . PRO B 1 91 ? -5.727 -7.621 -10.477 1 86.06 91 PRO B C 1
ATOM 2000 O O . PRO B 1 91 ? -5.355 -8.414 -11.344 1 86.06 91 PRO B O 1
ATOM 2003 N N . GLU B 1 92 ? -5.438 -7.781 -9.266 1 93 92 GLU B N 1
ATOM 2004 C CA . GLU B 1 92 ? -4.781 -8.992 -8.789 1 93 92 GLU B CA 1
ATOM 2005 C C . GLU B 1 92 ? -5.578 -10.242 -9.164 1 93 92 GLU B C 1
ATOM 2007 O O . GLU B 1 92 ? -6.719 -10.406 -8.727 1 93 92 GLU B O 1
ATOM 2012 N N . THR B 1 93 ? -4.949 -11.117 -9.945 1 92.12 93 THR B N 1
ATOM 2013 C CA . THR B 1 93 ? -5.617 -12.305 -10.477 1 92.12 93 THR B CA 1
ATOM 2014 C C . THR B 1 93 ? -4.68 -13.508 -10.461 1 92.12 93 THR B C 1
ATOM 2016 O O . THR B 1 93 ? -3.525 -13.406 -10.875 1 92.12 93 THR B O 1
ATOM 2019 N N . TRP B 1 94 ? -5.176 -14.562 -9.969 1 95.06 94 TRP B N 1
ATOM 2020 C CA . TRP B 1 94 ? -4.473 -15.844 -10.023 1 95.06 94 TRP B CA 1
ATOM 2021 C C . TRP B 1 94 ? -5.262 -16.875 -1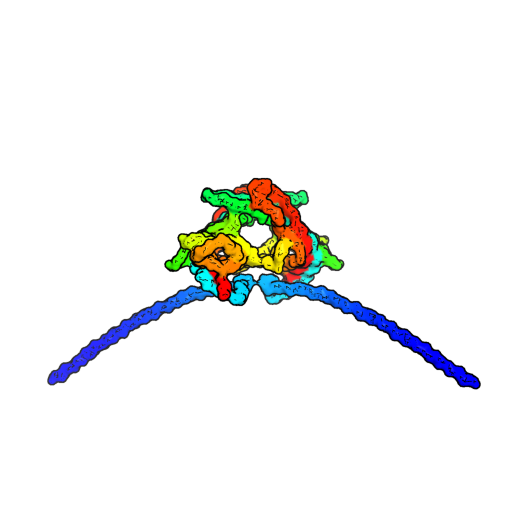0.828 1 95.06 94 TRP B C 1
ATOM 2023 O O . TRP B 1 94 ? -6.477 -16.984 -10.672 1 95.06 94 TRP B O 1
ATOM 2033 N N . GLN B 1 95 ? -4.512 -17.547 -11.688 1 93.94 95 GLN B N 1
ATOM 2034 C CA . GLN B 1 95 ? -5.082 -18.609 -12.508 1 93.94 95 GLN B CA 1
ATOM 2035 C C . GLN B 1 95 ? -4.254 -19.891 -12.406 1 93.94 95 GLN B C 1
ATOM 2037 O O . GLN B 1 95 ? -3.084 -19.906 -12.789 1 93.94 95 GLN B O 1
ATOM 2042 N N . ALA B 1 96 ? -4.934 -20.922 -11.961 1 94.75 96 ALA B N 1
ATOM 2043 C CA . ALA B 1 96 ? -4.234 -22.203 -11.82 1 94.75 96 ALA B CA 1
ATOM 2044 C C . ALA B 1 96 ? -4.395 -23.062 -13.07 1 94.75 96 ALA B C 1
ATOM 2046 O O . ALA B 1 96 ? -5.355 -22.891 -13.828 1 94.75 96 ALA B O 1
ATOM 2047 N N . SER B 1 97 ? -3.498 -24.031 -13.211 1 94.19 97 SER B N 1
ATOM 2048 C CA . SER B 1 97 ? -3.514 -24.922 -14.367 1 94.19 97 SER B CA 1
ATOM 2049 C C . SER B 1 97 ? -4.719 -25.859 -14.336 1 94.19 97 SER B C 1
ATOM 2051 O O . SER B 1 97 ? -5.125 -26.391 -15.375 1 94.19 97 SER B O 1
ATOM 2053 N N . ASP B 1 98 ? -5.27 -26.109 -13.227 1 93.31 98 ASP B N 1
ATOM 2054 C CA . ASP B 1 98 ? -6.43 -26.984 -13.117 1 93.31 98 ASP B CA 1
ATOM 2055 C C . ASP B 1 98 ? -7.719 -26.234 -13.469 1 93.31 98 ASP B C 1
ATOM 2057 O O . ASP B 1 98 ? -8.812 -26.797 -13.328 1 93.31 98 ASP B O 1
ATOM 2061 N N . GLY B 1 99 ? -7.594 -24.969 -13.766 1 90.56 99 GLY B N 1
ATOM 2062 C CA . GLY B 1 99 ? -8.734 -24.172 -14.211 1 90.56 99 GLY B CA 1
ATOM 2063 C C . GLY B 1 99 ? -9.289 -23.266 -13.125 1 90.56 99 GLY B C 1
ATOM 2064 O O . GLY B 1 99 ? -10.047 -22.344 -13.414 1 90.56 99 GLY B O 1
ATOM 2065 N N . SER B 1 100 ? -9 -23.469 -11.898 1 93.06 100 SER B N 1
ATOM 2066 C CA . SER B 1 100 ? -9.469 -22.594 -10.82 1 93.06 100 SER B CA 1
ATOM 2067 C C . SER B 1 100 ? -8.797 -21.219 -10.883 1 93.06 100 SER B C 1
ATOM 2069 O O . SER B 1 100 ? -7.66 -21.109 -11.344 1 93.06 100 SER B O 1
ATOM 2071 N N . ASN B 1 101 ? -9.531 -20.234 -10.492 1 92.25 101 ASN B N 1
ATOM 2072 C CA . ASN B 1 101 ? -9.023 -18.875 -10.523 1 92.25 101 ASN B CA 1
ATOM 2073 C C . ASN B 1 101 ? -9.672 -18 -9.453 1 92.25 101 ASN B C 1
ATOM 2075 O O . ASN B 1 101 ? -10.727 -18.359 -8.914 1 92.25 101 ASN B O 1
ATOM 2079 N N . LEU B 1 102 ? -9.047 -16.953 -9.148 1 94 102 LEU B N 1
ATOM 2080 C CA . LEU B 1 102 ? -9.602 -15.953 -8.234 1 94 102 LEU B CA 1
ATOM 2081 C C . LEU B 1 102 ? -8.961 -14.586 -8.461 1 94 102 LEU B C 1
ATOM 2083 O O . LEU B 1 102 ? -7.883 -14.492 -9.047 1 94 102 LEU B O 1
ATOM 2087 N N . THR B 1 103 ? -9.695 -13.555 -8.133 1 92.06 103 THR B N 1
ATOM 2088 C CA . THR B 1 103 ? -9.141 -12.219 -7.965 1 92.06 103 THR B CA 1
ATOM 2089 C C . THR B 1 103 ? -8.984 -11.875 -6.488 1 92.06 103 THR B C 1
ATOM 2091 O O . THR B 1 103 ? -9.273 -12.703 -5.621 1 92.06 103 THR B O 1
ATOM 2094 N N . GLY B 1 104 ? -8.344 -10.734 -6.215 1 93.31 104 GLY B N 1
ATOM 2095 C CA . GLY B 1 104 ? -8.172 -10.344 -4.824 1 93.31 104 GLY B CA 1
ATOM 2096 C C . GLY B 1 104 ? -8 -8.844 -4.641 1 93.31 104 GLY B C 1
ATOM 2097 O O . GLY B 1 104 ? -7.75 -8.125 -5.605 1 93.31 104 GLY B O 1
ATOM 2098 N N . MET B 1 105 ? -8.125 -8.477 -3.371 1 91.19 105 MET B N 1
ATOM 2099 C CA . MET B 1 105 ? -7.918 -7.094 -2.957 1 91.19 105 MET B CA 1
ATOM 2100 C C . MET B 1 105 ? -6.875 -7.004 -1.85 1 91.19 105 MET B C 1
ATOM 2102 O O . MET B 1 105 ? -7.008 -7.66 -0.814 1 91.19 105 MET B O 1
ATOM 2106 N N . GLU B 1 106 ? -5.895 -6.188 -2.127 1 94.19 106 GLU B N 1
ATOM 2107 C CA . GLU B 1 106 ? -4.867 -5.957 -1.118 1 94.19 106 GLU B CA 1
ATOM 2108 C C . GLU B 1 106 ? -5.449 -5.277 0.118 1 94.19 106 GLU B C 1
ATOM 2110 O O . GLU B 1 106 ? -6.176 -4.289 0.005 1 94.19 106 GLU B O 1
ATOM 2115 N N . ILE B 1 107 ? -5.031 -5.801 1.339 1 92.38 107 ILE B N 1
ATOM 2116 C CA . ILE B 1 107 ? -5.523 -5.148 2.549 1 92.38 107 ILE B CA 1
ATOM 2117 C C . ILE B 1 107 ? -4.344 -4.68 3.396 1 92.38 107 ILE B C 1
ATOM 2119 O O . ILE B 1 107 ? -4.5 -3.82 4.266 1 92.38 107 ILE B O 1
ATOM 2123 N N . VAL B 1 108 ? -3.195 -5.289 3.195 1 92.69 108 VAL B N 1
ATOM 2124 C CA . VAL B 1 108 ? -1.969 -4.828 3.838 1 92.69 108 VAL B CA 1
ATOM 2125 C C . VAL B 1 108 ? -0.812 -4.883 2.842 1 92.69 108 VAL B C 1
ATOM 2127 O O . VAL B 1 108 ? -0.677 -5.855 2.092 1 92.69 108 VAL B O 1
ATOM 2130 N N . ARG B 1 109 ? 0.022 -3.922 2.848 1 93.69 109 ARG B N 1
ATOM 2131 C CA . ARG B 1 109 ? 1.328 -3.979 2.199 1 93.69 109 ARG B CA 1
ATOM 2132 C C . ARG B 1 109 ? 2.422 -3.457 3.125 1 93.69 109 ARG B C 1
ATOM 2134 O O . ARG B 1 109 ? 2.197 -2.518 3.891 1 93.69 109 ARG B O 1
ATOM 2141 N N . ALA B 1 110 ? 3.537 -4.109 3.025 1 92.31 110 ALA B N 1
ATOM 2142 C CA . ALA B 1 110 ? 4.625 -3.754 3.936 1 92.31 110 ALA B CA 1
ATOM 2143 C C . ALA B 1 110 ? 5.977 -3.834 3.232 1 92.31 110 ALA B C 1
ATOM 2145 O O . ALA B 1 110 ? 6.258 -4.805 2.521 1 92.31 110 ALA B O 1
ATOM 2146 N N . ASN B 1 111 ? 6.699 -2.789 3.461 1 91.44 111 ASN B N 1
ATOM 2147 C CA . ASN B 1 111 ? 8.094 -2.791 3.021 1 91.44 111 ASN B CA 1
ATOM 2148 C C . ASN B 1 111 ? 8.984 -3.539 4.004 1 91.44 111 ASN B C 1
ATOM 2150 O O . ASN B 1 111 ? 9.359 -3 5.047 1 91.44 111 ASN B O 1
ATOM 2154 N N . ILE B 1 112 ? 9.375 -4.742 3.695 1 84.62 112 ILE B N 1
ATOM 2155 C CA . ILE B 1 112 ? 10.094 -5.602 4.629 1 84.62 112 ILE B CA 1
ATOM 2156 C C . ILE B 1 112 ? 11.586 -5.598 4.289 1 84.62 112 ILE B C 1
ATOM 2158 O O . ILE B 1 112 ? 12.406 -6.125 5.047 1 84.62 112 ILE B O 1
ATOM 2162 N N . GLY B 1 113 ? 11.961 -4.98 3.262 1 86.44 113 GLY B N 1
ATOM 2163 C CA . GLY B 1 113 ? 13.352 -4.953 2.842 1 86.44 113 GLY B CA 1
ATOM 2164 C C . GLY B 1 113 ? 13.648 -3.865 1.829 1 86.44 113 GLY B C 1
ATOM 2165 O O . GLY B 1 113 ? 12.734 -3.346 1.182 1 86.44 113 GLY B O 1
ATOM 2166 N N . GLU B 1 114 ? 14.906 -3.566 1.697 1 87.81 114 GLU B N 1
ATOM 2167 C CA . GLU B 1 114 ? 15.32 -2.49 0.802 1 87.81 114 GLU B CA 1
ATOM 2168 C C . GLU B 1 114 ? 15.266 -2.932 -0.657 1 87.81 114 GLU B C 1
ATOM 2170 O O . GLU B 1 114 ? 15.602 -4.074 -0.98 1 87.81 114 GLU B O 1
ATOM 2175 N N . ASN B 1 115 ? 14.867 -2.01 -1.486 1 91.38 115 ASN B N 1
ATOM 2176 C CA . ASN B 1 115 ? 14.875 -2.184 -2.936 1 91.38 115 ASN B CA 1
ATOM 2177 C C . ASN B 1 115 ? 14.141 -3.455 -3.352 1 91.38 115 ASN B C 1
ATOM 2179 O O . ASN B 1 115 ? 14.641 -4.215 -4.188 1 91.38 115 ASN B O 1
ATOM 2183 N N . ARG B 1 116 ? 13.008 -3.664 -2.771 1 95.56 116 ARG B N 1
ATOM 2184 C CA . ARG B 1 116 ? 12.227 -4.867 -3.051 1 95.56 116 ARG B CA 1
ATOM 2185 C C . ARG B 1 116 ? 10.734 -4.551 -3.117 1 95.56 116 ARG B C 1
ATOM 2187 O O . ARG B 1 116 ? 10.273 -3.574 -2.525 1 95.56 116 ARG B O 1
ATOM 2194 N N . LEU B 1 117 ? 10.094 -5.359 -3.9 1 97.44 117 LEU B N 1
ATOM 2195 C CA . LEU B 1 117 ? 8.633 -5.301 -3.887 1 97.44 117 LEU B CA 1
ATOM 2196 C C . LEU B 1 117 ? 8.094 -5.523 -2.477 1 97.44 117 LEU B C 1
ATOM 2198 O O . LEU B 1 117 ? 8.625 -6.348 -1.729 1 97.44 117 LEU B O 1
ATOM 2202 N N . TYR B 1 118 ? 7.047 -4.852 -2.188 1 95.56 118 TYR B N 1
ATOM 2203 C CA . TYR B 1 118 ? 6.426 -4.992 -0.875 1 95.56 118 TYR B CA 1
ATOM 2204 C C . TYR B 1 118 ? 5.785 -6.363 -0.716 1 95.56 118 TYR B C 1
ATOM 2206 O O . TYR B 1 118 ? 5.223 -6.91 -1.67 1 95.56 118 TYR B O 1
ATOM 2214 N N . ASP B 1 119 ? 5.844 -6.875 0.55 1 95.69 119 ASP B N 1
ATOM 2215 C CA . ASP B 1 119 ? 4.957 -7.977 0.902 1 95.69 119 ASP B CA 1
ATOM 2216 C C . ASP B 1 119 ? 3.498 -7.52 0.921 1 95.69 119 ASP B C 1
ATOM 2218 O O . ASP B 1 119 ? 3.215 -6.332 1.085 1 95.69 119 ASP B O 1
ATOM 2222 N N . GLN B 1 120 ? 2.627 -8.5 0.776 1 96.12 120 GLN B N 1
ATOM 2223 C CA . GLN B 1 120 ? 1.219 -8.117 0.767 1 96.12 120 GLN B CA 1
ATOM 2224 C C . GLN B 1 120 ? 0.35 -9.211 1.388 1 96.12 120 GLN B C 1
ATOM 2226 O O . GLN B 1 120 ? 0.675 -10.398 1.299 1 96.12 120 GLN B O 1
ATOM 2231 N N . LEU B 1 121 ? -0.726 -8.781 2.014 1 95.5 121 LEU B N 1
ATOM 2232 C CA . LEU B 1 121 ? -1.88 -9.609 2.363 1 95.5 121 LEU B CA 1
ATOM 2233 C C . LEU B 1 121 ? -3.1 -9.211 1.539 1 95.5 121 LEU B C 1
ATOM 2235 O O . LEU B 1 121 ? -3.438 -8.023 1.45 1 95.5 121 LEU B O 1
ATOM 2239 N N . VAL B 1 122 ? -3.719 -10.25 0.947 1 96.31 122 VAL B N 1
ATOM 2240 C CA . VAL B 1 122 ? -4.809 -10.031 0.001 1 96.31 122 VAL B CA 1
ATOM 2241 C C . VAL B 1 122 ? -6.039 -10.82 0.445 1 96.31 122 VAL B C 1
ATOM 2243 O O . VAL B 1 122 ? -5.926 -11.977 0.865 1 96.31 122 VAL B O 1
ATOM 2246 N N . ILE B 1 123 ? -7.176 -10.195 0.433 1 94.62 123 ILE B N 1
ATOM 2247 C CA . ILE B 1 123 ? -8.422 -10.945 0.571 1 94.62 123 ILE B CA 1
ATOM 2248 C C . ILE B 1 123 ? -8.875 -11.445 -0.797 1 94.62 123 ILE B C 1
ATOM 2250 O O . ILE B 1 123 ? -8.859 -10.703 -1.778 1 94.62 123 ILE B O 1
ATOM 2254 N N . ALA B 1 124 ? -9.195 -12.664 -0.786 1 95.62 124 ALA B N 1
ATOM 2255 C CA . ALA B 1 124 ? -9.602 -13.289 -2.041 1 95.62 124 ALA B CA 1
ATOM 2256 C C . ALA B 1 124 ? -11.055 -12.953 -2.379 1 95.62 124 ALA B C 1
ATOM 2258 O O . ALA B 1 124 ? -11.875 -12.75 -1.482 1 95.62 124 ALA B O 1
ATOM 2259 N N . ASN B 1 125 ? -11.227 -12.75 -3.629 1 88.69 125 ASN B N 1
ATOM 2260 C CA . ASN B 1 125 ? -12.547 -12.75 -4.246 1 88.69 125 ASN B CA 1
ATOM 2261 C C . ASN B 1 125 ? -12.766 -13.992 -5.109 1 88.69 125 ASN B C 1
ATOM 2263 O O . ASN B 1 125 ? -12.391 -14.008 -6.281 1 88.69 125 ASN B O 1
ATOM 2267 N N . PRO B 1 126 ? -13.312 -14.977 -4.477 1 74.31 126 PRO B N 1
ATOM 2268 C CA . PRO B 1 126 ? -13.359 -16.234 -5.211 1 74.31 126 PRO B CA 1
ATOM 2269 C C . PRO B 1 126 ? -14.18 -16.141 -6.492 1 74.31 126 PRO B C 1
ATOM 2271 O O . PRO B 1 126 ? -15.18 -15.422 -6.543 1 74.31 126 PRO B O 1
ATOM 2274 N N . SER B 1 127 ? -13.531 -16.281 -7.805 1 66.12 127 SER B N 1
ATOM 2275 C CA . SER B 1 127 ? -14.195 -16.172 -9.102 1 66.12 127 SER B CA 1
ATOM 2276 C C . SER B 1 127 ? -14.984 -17.438 -9.422 1 66.12 127 SER B C 1
ATOM 2278 O O . SER B 1 127 ? -15.586 -17.547 -10.492 1 66.12 127 SER B O 1
ATOM 2280 N N . GLY B 1 128 ? -15.203 -18.281 -8.695 1 60.31 128 GLY B N 1
ATOM 2281 C CA . GLY B 1 128 ? -16.188 -19.281 -9.062 1 60.31 128 GLY B CA 1
ATOM 2282 C C . GLY B 1 128 ? -15.578 -20.578 -9.539 1 60.31 128 GLY B C 1
ATOM 2283 O O . GLY B 1 128 ? -14.352 -20.719 -9.578 1 60.31 128 GLY B O 1
ATOM 2284 N N . GLY B 1 129 ? -16.375 -21.578 -9.828 1 61.16 129 GLY B N 1
ATOM 2285 C CA . GLY B 1 129 ? -16.281 -22.906 -10.414 1 61.16 129 GLY B CA 1
ATOM 2286 C C . GLY B 1 129 ? -15.961 -23.984 -9.391 1 61.16 129 GLY B C 1
ATOM 2287 O O . GLY B 1 129 ? -15.453 -23.688 -8.312 1 61.16 129 GLY B O 1
ATOM 2288 N N . PRO B 1 130 ? -16.625 -24.922 -9.555 1 64.94 130 PRO B N 1
ATOM 2289 C CA . PRO B 1 130 ? -16.406 -26.047 -8.656 1 64.94 130 PRO B CA 1
ATOM 2290 C C . PRO B 1 130 ? -15.031 -26.688 -8.844 1 64.94 130 PRO B C 1
ATOM 2292 O O . PRO B 1 130 ? -14.578 -26.859 -9.977 1 64.94 130 PRO B O 1
ATOM 2295 N N . GLY B 1 131 ? -14.156 -26.609 -7.832 1 83 131 GLY B N 1
ATOM 2296 C CA . GLY B 1 131 ? -12.984 -27.453 -7.715 1 83 131 GLY B CA 1
ATOM 2297 C C . GLY B 1 131 ? -11.688 -26.734 -8.023 1 83 131 GLY B C 1
ATOM 2298 O O . GLY B 1 131 ? -11.688 -25.531 -8.273 1 83 131 GLY B O 1
ATOM 2299 N N . GLY B 1 132 ? -10.602 -27.375 -7.77 1 92.31 132 GLY B N 1
ATOM 2300 C CA . GLY B 1 132 ? -9.242 -26.938 -8.047 1 92.31 132 GLY B CA 1
ATOM 2301 C C . GLY B 1 132 ? -8.539 -26.375 -6.828 1 92.31 132 GLY B C 1
ATOM 2302 O O . GLY B 1 132 ? -9.172 -26.141 -5.789 1 92.31 132 GLY B O 1
ATOM 2303 N N . ILE B 1 133 ? -7.316 -26 -7.055 1 94.44 133 ILE B N 1
ATOM 2304 C CA . ILE B 1 133 ? -6.445 -25.719 -5.918 1 94.44 133 ILE B CA 1
ATOM 2305 C C . ILE B 1 133 ? -6.762 -24.328 -5.359 1 94.44 133 ILE B C 1
ATOM 2307 O O . ILE B 1 133 ? -6.398 -24.016 -4.223 1 94.44 133 ILE B O 1
ATOM 2311 N N . LEU B 1 134 ? -7.43 -23.453 -6.113 1 95.94 134 LEU B N 1
ATOM 2312 C CA . LEU B 1 134 ? -7.68 -22.094 -5.641 1 95.94 134 LEU B CA 1
ATOM 2313 C C . LEU B 1 134 ? -9.102 -21.969 -5.113 1 95.94 134 LEU B C 1
ATOM 2315 O O . LEU B 1 134 ? -9.492 -20.891 -4.625 1 95.94 134 LEU B O 1
ATOM 2319 N N . THR B 1 135 ? -9.844 -23.047 -5.285 1 93.38 135 THR B N 1
ATOM 2320 C CA . THR B 1 135 ? -11.227 -23.016 -4.812 1 93.38 135 THR B CA 1
ATOM 2321 C C . THR B 1 135 ? -11.273 -22.891 -3.293 1 93.38 135 THR B C 1
ATOM 2323 O O . THR B 1 135 ? -10.57 -23.625 -2.586 1 93.38 135 THR B O 1
ATOM 2326 N N . GLY B 1 136 ? -12.078 -21.969 -2.783 1 92.94 136 GLY B N 1
ATOM 2327 C CA . GLY B 1 136 ? -12.297 -21.828 -1.351 1 92.94 136 GLY B CA 1
ATOM 2328 C C . GLY B 1 136 ? -11.258 -20.953 -0.675 1 92.94 136 GLY B C 1
ATOM 2329 O O . GLY B 1 136 ? -11.344 -20.688 0.529 1 92.94 136 GLY B O 1
ATOM 2330 N N . VAL B 1 137 ? -10.297 -20.5 -1.408 1 96.31 137 VAL B N 1
ATOM 2331 C CA . VAL B 1 137 ? -9.266 -19.641 -0.837 1 96.31 137 VAL B CA 1
ATOM 2332 C C . VAL B 1 137 ? -9.906 -18.344 -0.333 1 96.31 137 VAL B C 1
ATOM 2334 O O . VAL B 1 137 ? -10.758 -17.766 -1.002 1 96.31 137 VAL B O 1
ATOM 2337 N N . THR B 1 138 ? -9.383 -17.844 0.847 1 95.75 138 THR B N 1
ATOM 2338 C CA . THR B 1 138 ? -9.945 -16.641 1.437 1 95.75 138 THR B CA 1
ATOM 2339 C C . THR B 1 138 ? -8.875 -15.555 1.567 1 95.75 138 THR B C 1
ATOM 2341 O O . THR B 1 138 ? -9.188 -14.367 1.548 1 95.75 138 THR B O 1
ATOM 2344 N N . TYR B 1 139 ? -7.602 -15.969 1.729 1 96.56 139 TYR B N 1
ATOM 2345 C CA . TYR B 1 139 ? -6.5 -15.016 1.821 1 96.56 139 TYR B CA 1
ATOM 2346 C C . TYR B 1 139 ? -5.309 -15.477 0.996 1 96.56 139 TYR B C 1
ATOM 2348 O O . TYR B 1 139 ? -5.082 -16.688 0.842 1 96.56 139 TYR B O 1
ATOM 2356 N N . ILE B 1 140 ? -4.574 -14.57 0.513 1 97.56 140 ILE B N 1
ATOM 2357 C CA . ILE B 1 140 ? -3.307 -14.82 -0.164 1 97.56 140 ILE B CA 1
ATOM 2358 C C . ILE B 1 140 ? -2.221 -13.922 0.43 1 97.56 140 ILE B C 1
ATOM 2360 O O . ILE B 1 140 ? -2.426 -12.719 0.596 1 97.56 140 ILE B O 1
ATOM 2364 N N . GLN B 1 141 ? -1.107 -14.477 0.782 1 96.94 141 GLN B N 1
ATOM 2365 C CA . GLN B 1 141 ? 0.086 -13.719 1.143 1 96.94 141 GLN B CA 1
ATOM 2366 C C . GLN B 1 141 ? 1.117 -13.75 0.018 1 96.94 141 GLN B C 1
ATOM 2368 O O . GLN B 1 141 ? 1.392 -14.805 -0.551 1 96.94 141 GLN B O 1
ATOM 2373 N N . ARG B 1 142 ? 1.612 -12.633 -0.377 1 97.81 142 ARG B N 1
ATOM 2374 C CA . ARG B 1 142 ? 2.855 -12.547 -1.136 1 97.81 142 ARG B CA 1
ATOM 2375 C C . ARG B 1 142 ? 4.031 -12.211 -0.224 1 97.81 142 ARG B C 1
ATOM 2377 O O . ARG B 1 142 ? 4.074 -11.133 0.366 1 97.81 142 ARG B O 1
ATOM 2384 N N . LEU B 1 143 ? 4.91 -13.062 -0.153 1 96.5 143 LEU B N 1
ATOM 2385 C CA . LEU B 1 143 ? 6.117 -12.891 0.648 1 96.5 143 LEU B CA 1
ATOM 2386 C C . LEU B 1 143 ? 7.352 -12.797 -0.242 1 96.5 143 LEU B C 1
ATOM 2388 O O . LEU B 1 143 ? 7.852 -13.82 -0.722 1 96.5 143 LEU B O 1
ATOM 2392 N N . VAL B 1 144 ? 7.832 -11.594 -0.418 1 96.94 144 VAL B N 1
ATOM 2393 C CA . VAL B 1 144 ? 8.867 -11.32 -1.41 1 96.94 144 VAL B CA 1
ATOM 2394 C C . VAL B 1 144 ? 10.234 -11.68 -0.842 1 96.94 144 VAL B C 1
ATOM 2396 O O . VAL B 1 144 ? 10.586 -11.266 0.269 1 96.94 144 VAL B O 1
ATOM 2399 N N . SER B 1 145 ? 10.938 -12.43 -1.585 1 96.25 145 SER B N 1
ATOM 2400 C CA . SER B 1 145 ? 12.281 -12.805 -1.167 1 96.25 145 SER B CA 1
ATOM 2401 C C . SER B 1 145 ? 13.328 -11.852 -1.735 1 96.25 145 SER B C 1
ATOM 2403 O O . SER B 1 145 ? 14.328 -11.562 -1.082 1 96.25 145 SER B O 1
ATOM 2405 N N . SER B 1 146 ? 13.078 -11.43 -2.977 1 97.25 146 SER B N 1
ATOM 2406 C CA . SER B 1 146 ? 14.047 -10.516 -3.58 1 97.25 146 SER B CA 1
ATOM 2407 C C . SER B 1 146 ? 13.445 -9.781 -4.77 1 97.25 146 SER B C 1
ATOM 2409 O O . SER B 1 146 ? 12.523 -10.281 -5.418 1 97.25 146 SER B O 1
ATOM 2411 N N . GLY B 1 147 ? 13.984 -8.516 -4.969 1 98.19 147 GLY B N 1
ATOM 2412 C CA . GLY B 1 147 ? 13.727 -7.773 -6.195 1 98.19 147 GLY B CA 1
ATOM 2413 C C . GLY B 1 147 ? 12.352 -7.133 -6.223 1 98.19 147 GLY B C 1
ATOM 2414 O O . GLY B 1 147 ? 11.672 -7.055 -5.191 1 98.19 147 GLY B O 1
ATOM 2415 N N . GLY B 1 148 ? 12.016 -6.566 -7.43 1 98.62 148 GLY B N 1
ATOM 2416 C CA . GLY B 1 148 ? 10.719 -5.957 -7.668 1 98.62 148 GLY B CA 1
ATOM 2417 C C . GLY B 1 148 ? 10.648 -4.512 -7.211 1 98.62 148 GLY B C 1
ATOM 2418 O O . GLY B 1 148 ? 9.602 -3.867 -7.328 1 98.62 148 GLY B O 1
ATOM 2419 N N . GLY B 1 149 ? 11.734 -4.035 -6.688 1 97.75 149 GLY B N 1
ATOM 2420 C CA . GLY B 1 149 ? 11.758 -2.65 -6.246 1 97.75 149 GLY B CA 1
ATOM 2421 C C . GLY B 1 149 ? 11.781 -1.66 -7.395 1 97.75 149 GLY B C 1
ATOM 2422 O O . GLY B 1 149 ? 11.961 -2.047 -8.555 1 97.75 149 GLY B O 1
ATOM 2423 N N . ALA B 1 150 ? 11.547 -0.395 -7 1 95.31 150 ALA B N 1
ATOM 2424 C CA . ALA B 1 150 ? 11.562 0.669 -8 1 95.31 150 ALA B CA 1
ATOM 2425 C C . ALA B 1 150 ? 12.938 0.792 -8.648 1 95.31 150 ALA B C 1
ATOM 2427 O O . ALA B 1 150 ? 13.953 0.456 -8.039 1 95.31 150 ALA B O 1
ATOM 2428 N N . PRO B 1 151 ? 12.891 1.349 -9.867 1 96.06 151 PRO B N 1
ATOM 2429 C CA . PRO B 1 151 ? 14.172 1.585 -10.531 1 96.06 151 PRO B CA 1
ATOM 2430 C C . PRO B 1 151 ? 15.086 2.521 -9.742 1 96.06 151 PRO B C 1
ATOM 2432 O O . PRO B 1 151 ? 14.609 3.471 -9.117 1 96.06 151 PRO B O 1
ATOM 2435 N N . THR B 1 152 ? 16.406 2.297 -9.914 1 93.44 152 THR B N 1
ATOM 2436 C CA . THR B 1 152 ? 17.375 3.162 -9.258 1 93.44 152 THR B CA 1
ATOM 2437 C C . THR B 1 152 ? 17.625 4.422 -10.086 1 93.44 152 THR B C 1
ATOM 2439 O O . THR B 1 152 ? 18.141 5.418 -9.57 1 93.44 152 THR B O 1
ATOM 2442 N N . THR B 1 153 ? 17.375 4.301 -11.32 1 93.69 153 THR B N 1
ATOM 2443 C CA . THR B 1 153 ? 17.469 5.496 -12.148 1 93.69 153 THR B CA 1
ATOM 2444 C C . THR B 1 153 ? 16.438 6.535 -11.727 1 93.69 153 THR B C 1
ATOM 2446 O O . THR B 1 153 ? 15.266 6.207 -11.508 1 93.69 153 THR B O 1
ATOM 2449 N N . PRO B 1 154 ? 16.844 7.758 -11.711 1 91.94 154 PRO B N 1
ATOM 2450 C CA . PRO B 1 154 ? 15.898 8.789 -11.266 1 91.94 154 PRO B CA 1
ATOM 2451 C C . PRO B 1 154 ? 14.727 8.969 -12.219 1 91.94 154 PRO B C 1
ATOM 2453 O O . PRO B 1 154 ? 14.898 8.867 -13.438 1 91.94 154 PRO B O 1
ATOM 2456 N N . CYS B 1 155 ? 13.625 9.117 -11.75 1 93.56 155 CYS B N 1
ATOM 2457 C CA . CYS B 1 155 ? 12.461 9.578 -12.492 1 93.56 155 CYS B CA 1
ATOM 2458 C C . CYS B 1 155 ? 12.367 11.102 -12.469 1 93.56 155 CYS B C 1
ATOM 2460 O O . CYS B 1 155 ? 12.078 11.695 -11.43 1 93.56 155 CYS B O 1
ATOM 2462 N N . ASP B 1 156 ? 12.656 11.664 -13.578 1 90.19 156 ASP B N 1
ATOM 2463 C CA . ASP B 1 156 ? 12.625 13.125 -13.688 1 90.19 156 ASP B CA 1
ATOM 2464 C C . ASP B 1 156 ? 11.969 13.555 -14.992 1 90.19 156 ASP B C 1
ATOM 2466 O O . ASP B 1 156 ? 11.344 12.75 -15.68 1 90.19 156 ASP B O 1
ATOM 2470 N N . VAL B 1 157 ? 12.055 14.844 -15.25 1 85.69 157 VAL B N 1
ATOM 2471 C CA . VAL B 1 157 ? 11.344 15.438 -16.375 1 85.69 157 VAL B CA 1
ATOM 2472 C C . VAL B 1 157 ? 11.828 14.797 -17.688 1 85.69 157 VAL B C 1
ATOM 2474 O O . VAL B 1 157 ? 11.078 14.719 -18.656 1 85.69 157 VAL B O 1
ATOM 2477 N N . ASN B 1 158 ? 12.984 14.227 -17.688 1 91.19 158 ASN B N 1
ATOM 2478 C CA . ASN B 1 158 ? 13.547 13.641 -18.906 1 91.19 158 ASN B CA 1
ATOM 2479 C C . ASN B 1 158 ? 13.133 12.18 -19.062 1 91.19 158 ASN B C 1
ATOM 2481 O O . ASN B 1 158 ? 13.312 11.594 -20.125 1 91.19 158 ASN B O 1
ATOM 2485 N N . THR B 1 159 ? 12.523 11.633 -18.031 1 92.62 159 THR B N 1
ATOM 2486 C CA . THR B 1 159 ? 12.203 10.203 -18.109 1 92.62 159 THR B CA 1
ATOM 2487 C C . THR B 1 159 ? 10.703 9.977 -17.984 1 92.62 159 THR B C 1
ATOM 2489 O O . THR B 1 159 ? 10.242 8.836 -17.953 1 92.62 159 THR B O 1
ATOM 2492 N N . VAL B 1 160 ? 9.984 11 -17.891 1 88.62 160 VAL B N 1
ATOM 2493 C CA . VAL B 1 160 ? 8.539 10.852 -17.797 1 88.62 160 VAL B CA 1
ATOM 2494 C C . VAL B 1 160 ? 8.023 10.031 -18.984 1 88.62 160 VAL B C 1
ATOM 2496 O O . VAL B 1 160 ? 8.422 10.266 -20.125 1 88.62 160 VAL B O 1
ATOM 2499 N N . GLY B 1 161 ? 7.211 9.031 -18.656 1 88.5 161 GLY B N 1
ATOM 2500 C CA . GLY B 1 161 ? 6.645 8.18 -19.688 1 88.5 161 GLY B CA 1
ATOM 2501 C C . GLY B 1 161 ? 7.438 6.906 -19.906 1 88.5 161 GLY B C 1
ATOM 2502 O O . GLY B 1 161 ? 6.949 5.973 -20.562 1 88.5 161 GLY B O 1
ATOM 2503 N N . LYS B 1 162 ? 8.586 6.859 -19.406 1 93.69 162 LYS B N 1
ATOM 2504 C CA . LYS B 1 162 ? 9.422 5.68 -19.594 1 93.69 162 LYS B CA 1
ATOM 2505 C C . LYS B 1 162 ? 8.953 4.523 -18.719 1 93.69 162 LYS B C 1
ATOM 2507 O O . LYS B 1 162 ? 8.453 4.738 -17.609 1 93.69 162 LYS B O 1
ATOM 2512 N N . LEU B 1 163 ? 9.164 3.352 -19.25 1 93.12 163 LEU B N 1
ATOM 2513 C CA . LEU B 1 163 ? 8.852 2.115 -18.547 1 93.12 163 LEU B CA 1
ATOM 2514 C C . LEU B 1 163 ? 10.125 1.439 -18.047 1 93.12 163 LEU B C 1
ATOM 2516 O O . LEU B 1 163 ? 11.195 1.602 -18.641 1 93.12 163 LEU B O 1
ATOM 2520 N N . ALA B 1 164 ? 10.031 0.736 -16.969 1 96 164 ALA B N 1
ATOM 2521 C CA . ALA B 1 164 ? 11.117 -0.082 -16.422 1 96 164 ALA B CA 1
ATOM 2522 C C . ALA B 1 164 ? 10.586 -1.372 -15.812 1 96 164 ALA B C 1
ATOM 2524 O O . ALA B 1 164 ? 9.531 -1.37 -15.172 1 96 164 ALA B O 1
ATOM 2525 N N . GLU B 1 165 ? 11.336 -2.439 -16.047 1 96.75 165 GLU B N 1
ATOM 2526 C CA . GLU B 1 165 ? 10.969 -3.732 -15.469 1 96.75 165 GLU B CA 1
ATOM 2527 C C . GLU B 1 165 ? 11.875 -4.094 -14.297 1 96.75 165 GLU B C 1
ATOM 2529 O O . GLU B 1 165 ? 13.078 -3.834 -14.328 1 96.75 165 GLU B O 1
ATOM 2534 N N . SER B 1 166 ? 11.312 -4.691 -13.32 1 98.38 166 SER B N 1
ATOM 2535 C CA . SER B 1 166 ? 12.039 -5.145 -12.133 1 98.38 166 SER B CA 1
ATOM 2536 C C . SER B 1 166 ? 11.688 -6.586 -11.781 1 98.38 166 SER B C 1
ATOM 2538 O O . SER B 1 166 ? 10.617 -6.848 -11.227 1 98.38 166 SER B O 1
ATOM 2540 N N . PRO B 1 167 ? 12.547 -7.539 -12.031 1 98.75 167 PRO B N 1
ATOM 2541 C CA . PRO B 1 167 ? 12.266 -8.93 -11.672 1 98.75 167 PRO B CA 1
ATOM 2542 C C . PRO B 1 167 ? 12.203 -9.148 -10.156 1 98.75 167 PRO B C 1
ATOM 2544 O O . PRO B 1 167 ? 12.82 -8.391 -9.398 1 98.75 167 PRO B O 1
ATOM 2547 N N . TYR B 1 168 ? 11.445 -10.188 -9.812 1 98.75 168 TYR B N 1
ATOM 2548 C CA . TYR B 1 168 ? 11.367 -10.492 -8.391 1 98.75 168 TYR B CA 1
ATOM 2549 C C . TYR B 1 168 ? 11.117 -11.984 -8.172 1 98.75 168 TYR B C 1
ATOM 2551 O O . TYR B 1 168 ? 10.703 -12.695 -9.086 1 98.75 168 TYR B O 1
ATOM 2559 N N . THR B 1 169 ? 11.422 -12.438 -6.91 1 98.62 169 THR B N 1
ATOM 2560 C CA . THR B 1 169 ? 11.055 -13.75 -6.402 1 98.62 169 THR B CA 1
ATOM 2561 C C . THR B 1 169 ? 10.25 -13.625 -5.109 1 98.62 169 THR B C 1
ATOM 2563 O O . THR B 1 169 ? 10.453 -12.695 -4.332 1 98.62 169 THR B O 1
ATOM 2566 N N . ALA B 1 170 ? 9.352 -14.57 -4.988 1 98.25 170 ALA B N 1
ATOM 2567 C CA . ALA B 1 170 ? 8.484 -14.555 -3.812 1 98.25 170 ALA B CA 1
ATOM 2568 C C . ALA B 1 170 ? 7.926 -15.945 -3.531 1 98.25 170 ALA B C 1
ATOM 2570 O O . ALA B 1 170 ? 8.078 -16.859 -4.344 1 98.25 170 ALA B O 1
ATOM 2571 N N . GLU B 1 171 ? 7.348 -16.047 -2.4 1 97.88 171 GLU B N 1
ATOM 2572 C CA . GLU B 1 171 ? 6.434 -17.141 -2.096 1 97.88 171 GLU B CA 1
ATOM 2573 C C . GLU B 1 171 ? 5 -16.641 -1.961 1 97.88 171 GLU B C 1
ATOM 2575 O O . GLU B 1 171 ? 4.742 -15.672 -1.252 1 97.88 171 GLU B O 1
ATOM 2580 N N . TYR B 1 172 ? 4.16 -17.281 -2.68 1 98.44 172 TYR B N 1
ATOM 2581 C CA . TYR B 1 172 ? 2.736 -17.047 -2.467 1 98.44 172 TYR B CA 1
ATOM 2582 C C . TYR B 1 172 ? 2.129 -18.141 -1.589 1 98.44 172 TYR B C 1
ATOM 2584 O O . TYR B 1 172 ? 2.369 -19.328 -1.811 1 98.44 172 TYR B O 1
ATOM 2592 N N . VAL B 1 173 ? 1.369 -17.672 -0.636 1 98 173 VAL B N 1
ATOM 2593 C CA . VAL B 1 173 ? 0.705 -18.578 0.289 1 98 173 VAL B CA 1
ATOM 2594 C C . VAL B 1 173 ? -0.807 -18.375 0.219 1 98 173 VAL B C 1
ATOM 2596 O O . VAL B 1 173 ? -1.302 -17.281 0.438 1 98 173 VAL B O 1
ATOM 2599 N N . PHE B 1 174 ? -1.463 -19.438 -0.054 1 97.19 174 PHE B N 1
ATOM 2600 C CA . PHE B 1 174 ? -2.916 -19.422 -0.175 1 97.19 174 PHE B CA 1
ATOM 2601 C C . PHE B 1 174 ? -3.566 -20.078 1.039 1 97.19 174 PHE B C 1
ATOM 2603 O O . PHE B 1 174 ? -3.174 -21.172 1.45 1 97.19 174 PHE B O 1
ATOM 2610 N N . TRP B 1 175 ? -4.574 -19.359 1.59 1 97.06 175 TRP B N 1
ATOM 2611 C CA . TRP B 1 175 ? -5.223 -19.781 2.826 1 97.06 175 TRP B CA 1
ATOM 2612 C C . TRP B 1 175 ? -6.707 -20.062 2.602 1 97.06 175 TRP B C 1
ATOM 2614 O O . TRP B 1 175 ? -7.375 -19.312 1.885 1 97.06 175 TRP B O 1
ATOM 2624 N N . SER B 1 176 ? -7.156 -21.094 3.27 1 95.31 176 SER B N 1
ATOM 2625 C CA . SER B 1 176 ? -8.57 -21.453 3.25 1 95.31 176 SER B CA 1
ATOM 2626 C C . SER B 1 176 ? -9.117 -21.609 4.664 1 95.31 176 SER B C 1
ATOM 2628 O O . SER B 1 176 ? -8.367 -21.891 5.598 1 95.31 176 SER B O 1
ATOM 2630 N N . PRO B 1 177 ? -10.477 -21.328 4.711 1 94.56 177 PRO B N 1
ATOM 2631 C CA . PRO B 1 177 ? -11.055 -21.516 6.043 1 94.56 177 PRO B CA 1
ATOM 2632 C C . PRO B 1 177 ? -11.195 -22.984 6.434 1 94.56 177 PRO B C 1
ATOM 2634 O O . PRO B 1 177 ? -11.352 -23.844 5.566 1 94.56 177 PRO B O 1
ATOM 2637 N N . ASN B 1 178 ? -11.188 -23.188 7.719 1 91.06 178 ASN B N 1
ATOM 2638 C CA . ASN B 1 178 ? -11.398 -24.531 8.242 1 91.06 178 ASN B CA 1
ATOM 2639 C C . ASN B 1 178 ? -12.828 -25.016 7.988 1 91.06 178 ASN B C 1
ATOM 2641 O O . ASN B 1 178 ? -13.758 -24.203 7.93 1 91.06 178 ASN B O 1
#

Sequence (356 aa):
MKQYSRRPLGHLLALPLIAAAFSASAAVPEIMHVPAGNYVSWRAPATGVITYECLRPEPLPGAPGAPVWRIIKAKATLSNKTAQATFSSPPETWQASDGSNLTGMEIVRANIGENRLYDQLVIANPSGGPGGILTGVTYIQRLVSSGGGAPTTPCDVNTVGKLAESPYTAEYVFWSPNMKQYSRRPLGHLLALPLIAAAFSASAAVPEIMHVPAGNYVSWRAPATGVITYECLRPEPLPGAPGAPVWRIIKAKATLSNKTAQATFSSPPETWQASDGSNLTGMEIVRANIGENRLYDQLVIANPSGGPGGILTGVTYIQRLVSSGGGAPTTPCDVNTVGKLAESPYTAEYVFWSPN